Protein AF-A0A933S0A9-F1 (afdb_monomer)

Secondary structure (DSSP, 8-state):
-EEEEEE-TTSSS-EEEEE-BTB--BHHHHHHHTT-----SSSSSSS-TTEEEEEES-TT-PPP-PPPHHHHHHHHHTT-S-HHHHHHHHHS-PPPSEEETTT-B--SS-EEEE---TT-----PPPPTTTTT-TT-----SHHHHHHHHHHHHHHHHHHHHHHHHHHHHTT-HHHHHHHHHHHHHHHHHHHHHHHHHSS--TT----TTTSPP----HHHHHHHTT-HHHHHHHHHHHHHHHHHHHHHHHHHHHHH-S-HHHHHHHHHHHHHHHHHHHHHHHHHHHHHHHHHHHHHHHT-

Structure (mmCIF, N/CA/C/O backbone):
data_AF-A0A933S0A9-F1
#
_entry.id   AF-A0A933S0A9-F1
#
loop_
_atom_site.group_PDB
_atom_site.id
_atom_site.type_symbol
_atom_site.label_atom_id
_atom_site.label_alt_id
_atom_site.label_comp_id
_atom_site.label_asym_id
_atom_site.label_entity_id
_atom_site.la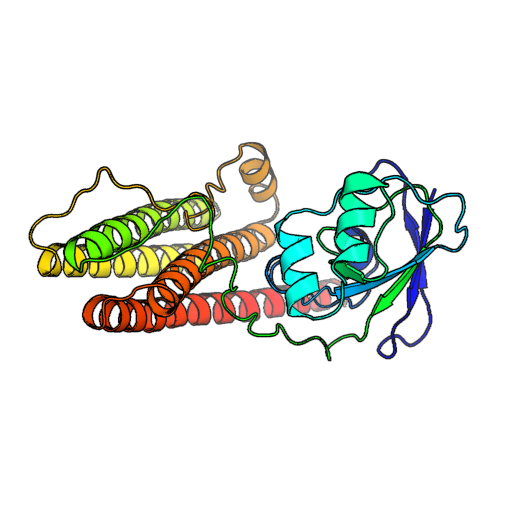bel_seq_id
_atom_site.pdbx_PDB_ins_code
_atom_site.Cartn_x
_atom_site.Cartn_y
_atom_site.Cartn_z
_atom_site.occupancy
_atom_site.B_iso_or_equiv
_atom_site.auth_seq_id
_atom_site.auth_comp_id
_atom_site.auth_asym_id
_atom_site.auth_atom_id
_atom_site.pdbx_PDB_model_num
ATOM 1 N N . MET A 1 1 ? 33.543 5.043 5.989 1.00 68.75 1 MET A N 1
ATOM 2 C CA . MET A 1 1 ? 33.046 3.964 5.111 1.00 68.75 1 MET A CA 1
ATOM 3 C C . MET A 1 1 ? 32.573 2.867 6.029 1.00 68.75 1 MET A C 1
ATOM 5 O O . MET A 1 1 ? 33.311 2.533 6.945 1.00 68.75 1 MET A O 1
ATOM 9 N N . ALA A 1 2 ? 31.357 2.387 5.816 1.00 79.00 2 ALA A N 1
ATOM 10 C CA . ALA A 1 2 ? 30.740 1.353 6.632 1.00 79.00 2 ALA A CA 1
ATOM 11 C C . ALA A 1 2 ? 30.820 0.010 5.912 1.00 79.00 2 ALA A C 1
ATOM 13 O O . ALA A 1 2 ? 30.478 -0.060 4.727 1.00 79.00 2 ALA A O 1
ATOM 14 N N . ASN A 1 3 ? 31.250 -1.040 6.611 1.00 87.31 3 ASN A N 1
ATOM 15 C CA . ASN A 1 3 ? 31.185 -2.398 6.089 1.00 87.31 3 ASN A CA 1
ATOM 16 C C . ASN A 1 3 ? 29.840 -3.018 6.456 1.00 87.31 3 ASN A C 1
ATOM 18 O O . ASN A 1 3 ? 29.560 -3.269 7.628 1.00 87.31 3 ASN A O 1
ATOM 22 N N . ILE A 1 4 ? 29.020 -3.306 5.449 1.00 90.50 4 ILE A N 1
ATOM 23 C CA . ILE A 1 4 ? 27.752 -4.012 5.630 1.00 90.50 4 ILE A CA 1
ATOM 24 C C . ILE A 1 4 ? 27.932 -5.430 5.119 1.00 90.50 4 ILE A C 1
ATOM 26 O O . ILE A 1 4 ? 28.100 -5.642 3.920 1.00 90.50 4 ILE A O 1
ATOM 30 N N . THR A 1 5 ? 27.899 -6.403 6.021 1.00 92.69 5 THR A N 1
ATOM 31 C CA . THR A 1 5 ? 27.975 -7.821 5.656 1.00 92.69 5 THR A CA 1
ATOM 32 C C . THR A 1 5 ? 26.580 -8.421 5.654 1.00 92.69 5 THR A C 1
ATOM 34 O O . THR A 1 5 ? 25.923 -8.453 6.686 1.00 92.69 5 THR A O 1
ATOM 37 N N . PHE A 1 6 ? 26.115 -8.885 4.499 1.00 93.12 6 PHE A N 1
ATOM 38 C CA . PHE A 1 6 ? 24.834 -9.564 4.344 1.00 93.12 6 PHE A CA 1
ATOM 39 C C . PHE A 1 6 ? 25.023 -11.072 4.475 1.00 93.12 6 PHE A C 1
ATOM 41 O O . PHE A 1 6 ? 25.874 -11.648 3.795 1.00 93.12 6 PHE A O 1
ATOM 48 N N . SER A 1 7 ? 24.205 -11.700 5.318 1.00 92.94 7 SER A N 1
ATOM 49 C CA . SER A 1 7 ? 24.233 -13.140 5.571 1.00 92.94 7 SER A CA 1
ATOM 50 C C . SER A 1 7 ? 22.817 -13.707 5.561 1.00 92.94 7 SER A C 1
ATOM 52 O O . SER A 1 7 ? 21.910 -13.175 6.204 1.00 92.94 7 SER A O 1
ATOM 54 N N . SER A 1 8 ? 22.607 -14.794 4.826 1.00 90.38 8 SER A N 1
ATOM 55 C CA . SER A 1 8 ? 21.303 -15.447 4.751 1.00 90.38 8 SER A CA 1
ATOM 56 C C . SER A 1 8 ? 21.433 -16.919 4.369 1.00 90.38 8 SER A C 1
ATOM 58 O O . SER A 1 8 ? 22.296 -17.246 3.556 1.00 90.38 8 SER A O 1
ATOM 60 N N . PRO A 1 9 ? 20.544 -17.806 4.859 1.00 87.31 9 PRO A N 1
ATOM 61 C CA . PRO A 1 9 ? 20.484 -19.194 4.404 1.00 87.31 9 PRO A CA 1
ATOM 62 C C . PRO A 1 9 ? 20.216 -19.356 2.899 1.00 87.31 9 PRO A C 1
ATOM 64 O O . PRO A 1 9 ? 20.524 -20.408 2.349 1.00 87.31 9 PRO A O 1
ATOM 67 N N . VAL A 1 10 ? 19.634 -18.347 2.233 1.00 84.69 10 VAL A N 1
ATOM 68 C CA . VAL A 1 10 ? 19.387 -18.380 0.777 1.00 84.69 10 VAL A CA 1
ATOM 69 C C . VAL A 1 10 ? 20.586 -17.903 -0.053 1.00 84.69 10 VAL A C 1
ATOM 71 O O . VAL A 1 10 ? 20.560 -17.981 -1.279 1.00 84.69 10 VAL A O 1
ATOM 74 N N . MET A 1 11 ? 21.642 -17.400 0.591 1.00 84.50 11 MET A N 1
ATOM 75 C CA . MET A 1 11 ? 22.857 -16.934 -0.074 1.00 84.50 11 MET A CA 1
ATOM 76 C C . MET A 1 11 ? 23.940 -18.014 -0.027 1.00 84.50 11 MET A C 1
ATOM 78 O O . MET A 1 11 ? 24.153 -18.655 0.995 1.00 84.50 11 MET A O 1
ATOM 82 N N . ALA A 1 12 ? 24.678 -18.180 -1.127 1.00 83.56 12 ALA A N 1
ATOM 83 C CA . ALA A 1 12 ? 25.771 -19.156 -1.199 1.00 83.56 12 ALA A CA 1
ATOM 84 C C . ALA A 1 12 ? 26.968 -18.802 -0.292 1.00 83.56 12 ALA A C 1
ATOM 86 O O . ALA A 1 12 ? 27.731 -19.681 0.100 1.00 83.56 12 ALA A O 1
ATOM 87 N N . LYS A 1 13 ? 27.161 -17.512 -0.001 1.00 88.44 13 LYS A N 1
ATOM 88 C CA . LYS A 1 13 ? 28.201 -16.986 0.890 1.00 88.44 13 LYS A CA 1
ATOM 89 C C . LYS A 1 13 ? 27.800 -15.610 1.407 1.00 88.44 13 LYS A C 1
ATOM 91 O O . LYS A 1 13 ? 27.029 -14.914 0.744 1.00 88.44 13 LYS A O 1
ATOM 96 N N . ASP A 1 14 ? 28.381 -15.212 2.532 1.00 92.31 14 ASP A N 1
ATOM 97 C CA . ASP A 1 14 ? 28.246 -13.853 3.048 1.00 92.31 14 ASP A CA 1
ATOM 98 C C . ASP A 1 14 ? 28.863 -12.847 2.062 1.00 92.31 14 ASP A C 1
ATOM 100 O O . ASP A 1 14 ? 29.906 -13.102 1.448 1.00 92.31 14 ASP A O 1
ATOM 104 N N . VAL A 1 15 ? 28.205 -11.700 1.891 1.00 91.94 15 VAL A N 1
ATOM 105 C CA . VAL A 1 15 ? 28.647 -10.639 0.975 1.00 91.94 15 VAL A CA 1
ATOM 106 C C . VAL A 1 15 ? 28.844 -9.352 1.758 1.00 91.94 15 VAL A C 1
ATOM 108 O O . VAL A 1 15 ? 27.889 -8.813 2.312 1.00 91.94 15 VAL A O 1
ATOM 111 N N . THR A 1 16 ? 30.073 -8.838 1.772 1.00 91.12 16 THR A N 1
ATOM 112 C CA . THR A 1 16 ? 30.392 -7.539 2.371 1.00 91.12 16 THR A CA 1
ATOM 113 C C . THR A 1 16 ? 30.394 -6.451 1.308 1.00 91.12 16 THR A C 1
ATOM 115 O O . THR A 1 16 ? 31.044 -6.572 0.270 1.00 91.12 16 THR A O 1
ATOM 118 N N . VAL A 1 17 ? 29.664 -5.379 1.586 1.00 88.56 17 VAL A N 1
ATOM 119 C CA . VAL A 1 17 ? 29.533 -4.199 0.741 1.00 88.56 17 VAL A CA 1
ATOM 120 C C . VAL A 1 17 ? 30.061 -2.985 1.492 1.00 88.56 17 VAL A C 1
ATOM 122 O O . VAL A 1 17 ? 29.785 -2.805 2.679 1.00 88.56 17 VAL A O 1
ATOM 125 N N . TYR A 1 18 ? 30.790 -2.133 0.775 1.00 84.50 18 TYR A N 1
ATOM 126 C CA . TYR A 1 18 ? 31.263 -0.853 1.284 1.00 84.50 18 TYR A CA 1
ATOM 127 C C . TYR A 1 18 ? 30.225 0.224 0.990 1.00 84.50 18 TYR A C 1
ATOM 129 O O . TYR A 1 18 ? 30.015 0.589 -0.165 1.00 84.50 18 TYR A O 1
ATOM 137 N N . ALA A 1 19 ? 29.589 0.743 2.036 1.00 75.62 19 ALA A N 1
ATOM 138 C CA . ALA A 1 19 ? 28.663 1.858 1.912 1.00 75.62 19 ALA A CA 1
ATOM 139 C C . ALA A 1 19 ? 29.350 3.176 2.297 1.00 75.62 19 ALA A C 1
ATOM 141 O O . ALA A 1 19 ? 30.059 3.281 3.311 1.00 75.62 19 ALA A O 1
ATOM 142 N N . VAL A 1 20 ? 29.147 4.204 1.472 1.00 71.31 20 VAL A N 1
ATOM 143 C CA . VAL A 1 20 ? 29.636 5.555 1.751 1.00 71.31 20 VAL A CA 1
ATOM 144 C C . VAL A 1 20 ? 28.732 6.177 2.811 1.00 71.31 20 VAL A C 1
ATOM 146 O O . VAL A 1 20 ? 27.552 6.422 2.581 1.00 71.31 20 VAL A O 1
ATOM 149 N N . ALA A 1 21 ? 29.289 6.431 3.993 1.00 54.84 21 ALA A N 1
ATOM 150 C CA . ALA A 1 21 ? 28.571 7.113 5.061 1.00 54.84 21 ALA A CA 1
ATOM 151 C C . ALA A 1 21 ? 28.212 8.543 4.616 1.00 54.84 21 ALA A C 1
ATOM 153 O O . ALA A 1 21 ? 29.111 9.333 4.335 1.00 54.84 21 ALA A O 1
ATOM 154 N N . GLY A 1 22 ? 26.915 8.860 4.551 1.00 53.59 22 GLY A N 1
ATOM 155 C CA . GLY A 1 22 ? 26.399 10.172 4.131 1.00 53.59 22 GLY A CA 1
ATOM 156 C C . GLY A 1 22 ? 25.546 10.135 2.861 1.00 53.59 22 GLY A C 1
ATOM 157 O O . GLY A 1 22 ? 24.730 11.034 2.661 1.00 53.59 22 GLY A O 1
ATOM 158 N N . ASP A 1 23 ? 25.663 9.075 2.059 1.00 60.12 23 ASP A N 1
ATOM 159 C CA . ASP A 1 23 ? 24.663 8.750 1.047 1.00 60.12 23 ASP A CA 1
ATOM 160 C C . ASP A 1 23 ? 23.427 8.250 1.804 1.00 60.12 23 ASP A C 1
ATOM 162 O O . ASP A 1 23 ? 23.521 7.293 2.573 1.00 60.12 23 ASP A O 1
ATOM 166 N N . ARG A 1 24 ? 22.289 8.947 1.722 1.00 60.97 24 ARG A N 1
ATOM 167 C CA . ARG A 1 24 ? 21.111 8.738 2.598 1.00 60.97 24 ARG A CA 1
ATOM 168 C C . ARG A 1 24 ? 20.356 7.432 2.278 1.00 60.97 24 ARG A C 1
ATOM 170 O O . ARG A 1 24 ? 19.136 7.374 2.400 1.00 60.97 24 ARG A O 1
ATOM 177 N N . GLY A 1 25 ? 21.062 6.396 1.838 1.00 77.50 25 GLY A N 1
ATOM 178 C CA . GLY A 1 25 ? 20.533 5.094 1.469 1.00 77.50 25 GLY A CA 1
ATOM 179 C C . GLY A 1 25 ? 20.173 4.232 2.677 1.00 77.50 25 GLY A C 1
ATOM 180 O O . GLY A 1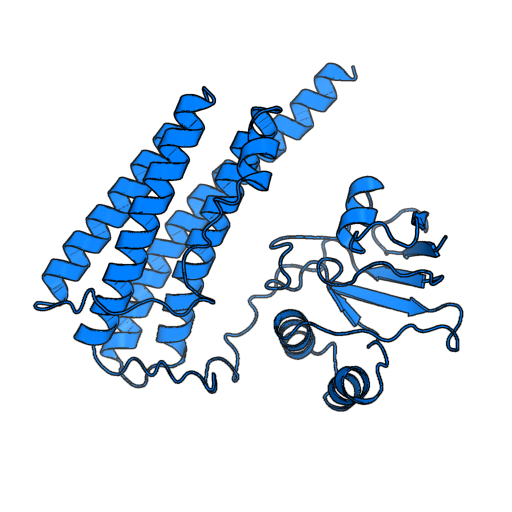 25 ? 20.841 4.225 3.714 1.00 77.50 25 GLY A O 1
ATOM 181 N N . THR A 1 26 ? 19.095 3.470 2.525 1.00 88.88 26 THR A N 1
ATOM 182 C CA . THR A 1 26 ? 18.662 2.458 3.491 1.00 88.88 26 THR A CA 1
ATOM 183 C C . THR A 1 26 ? 19.371 1.130 3.232 1.00 88.88 26 THR A C 1
ATOM 185 O O . THR A 1 26 ? 19.928 0.914 2.152 1.00 88.88 26 THR A O 1
ATOM 188 N N . ILE A 1 27 ? 19.345 0.208 4.198 1.00 89.50 27 ILE A N 1
ATOM 189 C CA . ILE A 1 27 ? 19.890 -1.150 4.021 1.00 89.50 27 ILE A CA 1
ATOM 190 C C . ILE A 1 27 ? 19.274 -1.814 2.781 1.00 89.50 27 ILE A C 1
ATOM 192 O O . ILE A 1 27 ? 19.985 -2.468 2.020 1.00 89.50 27 ILE A O 1
ATOM 196 N N . LEU A 1 28 ? 17.977 -1.601 2.531 1.00 88.62 28 LEU A N 1
ATOM 197 C CA . LEU A 1 28 ? 17.305 -2.118 1.340 1.00 88.62 28 LEU A CA 1
ATOM 198 C C . LEU A 1 28 ? 17.851 -1.496 0.047 1.00 88.62 28 LEU A C 1
ATOM 200 O O . LEU A 1 28 ? 18.017 -2.210 -0.940 1.00 88.62 28 LEU A O 1
ATOM 204 N N . ALA A 1 29 ? 18.147 -0.194 0.033 1.00 86.75 29 ALA A N 1
ATOM 205 C CA . ALA A 1 29 ? 18.727 0.462 -1.139 1.00 86.75 29 ALA A CA 1
ATOM 206 C C . ALA A 1 29 ? 20.110 -0.121 -1.480 1.00 86.75 29 ALA A C 1
ATOM 208 O O . ALA A 1 29 ? 20.366 -0.464 -2.636 1.00 86.75 29 ALA A O 1
ATOM 209 N N . VAL A 1 30 ? 20.961 -0.328 -0.468 1.00 88.50 30 VAL A N 1
ATOM 210 C CA . VAL A 1 30 ? 22.276 -0.967 -0.647 1.00 88.50 30 VAL A CA 1
ATOM 211 C C . VAL A 1 30 ? 22.124 -2.417 -1.106 1.00 88.50 30 VAL A C 1
ATOM 213 O O . VAL A 1 30 ? 22.780 -2.838 -2.058 1.00 88.50 30 VAL A O 1
ATOM 216 N N . ALA A 1 31 ? 21.216 -3.177 -0.492 1.00 88.94 31 ALA A N 1
ATOM 217 C CA . ALA A 1 31 ? 20.931 -4.549 -0.896 1.00 88.94 31 ALA A CA 1
ATOM 218 C C . ALA A 1 31 ? 20.521 -4.634 -2.376 1.00 88.94 31 ALA A C 1
ATOM 220 O O . ALA A 1 31 ? 21.061 -5.455 -3.116 1.00 88.94 31 ALA A O 1
ATOM 221 N N . LYS A 1 32 ? 19.642 -3.737 -2.842 1.00 86.31 32 LYS A N 1
ATOM 222 C CA . LYS A 1 32 ? 19.213 -3.671 -4.248 1.00 86.31 32 LYS A CA 1
ATOM 223 C C . LYS A 1 32 ? 20.359 -3.341 -5.198 1.00 86.31 32 LYS A C 1
ATOM 225 O O . LYS A 1 32 ? 20.515 -4.030 -6.206 1.00 86.31 32 LYS A O 1
ATOM 230 N N . ALA A 1 33 ? 21.179 -2.342 -4.868 1.00 85.94 33 ALA A N 1
ATOM 231 C CA . ALA A 1 33 ? 22.332 -1.957 -5.683 1.00 85.94 33 ALA A CA 1
ATOM 232 C C . ALA A 1 33 ? 23.328 -3.118 -5.865 1.00 85.94 33 ALA A C 1
ATOM 234 O O . ALA A 1 33 ? 23.906 -3.285 -6.938 1.00 85.94 33 ALA A O 1
ATOM 235 N N . HIS A 1 34 ? 23.465 -3.968 -4.843 1.00 87.50 34 HIS A N 1
ATOM 236 C CA . HIS A 1 34 ? 24.384 -5.108 -4.833 1.00 87.50 34 HIS A CA 1
ATOM 237 C C . HIS A 1 34 ? 23.717 -6.466 -5.100 1.00 87.50 34 HIS A C 1
ATOM 239 O O . HIS A 1 34 ? 24.357 -7.502 -4.931 1.00 87.50 34 HIS A O 1
ATOM 245 N N . LYS A 1 35 ? 22.457 -6.474 -5.563 1.00 86.62 35 LYS A N 1
ATOM 246 C CA . LYS A 1 35 ? 21.692 -7.687 -5.914 1.00 86.62 35 LYS A CA 1
ATOM 247 C C . LYS A 1 35 ? 21.581 -8.700 -4.759 1.00 86.62 35 LYS A C 1
ATOM 249 O O . LYS A 1 35 ? 21.561 -9.908 -4.986 1.00 86.62 35 LYS A O 1
ATOM 254 N N . ILE A 1 36 ? 21.503 -8.212 -3.523 1.00 88.19 36 ILE A N 1
ATOM 255 C CA . ILE A 1 36 ? 21.261 -9.029 -2.332 1.00 88.19 36 ILE A CA 1
ATOM 256 C C . ILE A 1 36 ? 19.755 -9.331 -2.238 1.00 88.19 36 ILE A C 1
ATOM 258 O O . ILE A 1 36 ? 18.950 -8.396 -2.286 1.00 88.19 36 ILE A O 1
ATOM 262 N N . PRO A 1 37 ? 19.350 -10.605 -2.084 1.00 86.81 37 PRO A N 1
ATOM 263 C CA . PRO A 1 37 ? 17.952 -11.026 -2.186 1.00 86.81 37 PRO A CA 1
ATOM 264 C C . PRO A 1 37 ? 17.169 -10.812 -0.879 1.00 86.81 37 PRO A C 1
ATOM 266 O O . PRO A 1 37 ? 16.614 -11.753 -0.320 1.00 86.81 37 PRO A O 1
ATOM 269 N N . ILE A 1 38 ? 17.131 -9.581 -0.361 1.00 85.50 38 ILE A N 1
ATOM 270 C CA . ILE A 1 38 ? 16.228 -9.232 0.747 1.00 85.50 38 ILE A CA 1
ATOM 271 C C . ILE A 1 38 ? 14.811 -9.093 0.176 1.00 85.50 38 ILE A C 1
ATOM 273 O O . ILE A 1 38 ? 14.642 -8.293 -0.745 1.00 85.50 38 ILE A O 1
ATOM 277 N N . PRO A 1 39 ? 13.794 -9.797 0.701 1.00 81.81 39 PRO A N 1
ATOM 278 C CA . PRO A 1 39 ? 12.416 -9.629 0.246 1.00 81.81 39 PRO A CA 1
ATOM 279 C C . PRO A 1 39 ? 11.889 -8.216 0.515 1.00 81.81 39 PRO A C 1
ATOM 281 O O . PRO A 1 39 ? 12.185 -7.602 1.542 1.00 81.81 39 PRO A O 1
ATOM 284 N N . PHE A 1 40 ? 11.110 -7.671 -0.416 1.00 77.12 40 PHE A N 1
ATOM 285 C CA . PHE A 1 40 ? 10.507 -6.347 -0.279 1.00 77.12 40 PHE A CA 1
ATOM 286 C C . PHE A 1 40 ? 9.167 -6.293 -1.015 1.00 77.12 40 PHE A C 1
ATOM 288 O O . PHE A 1 40 ? 9.130 -6.525 -2.216 1.00 77.12 40 PHE A O 1
ATOM 295 N N . ASP A 1 41 ? 8.096 -5.912 -0.314 1.00 71.06 41 ASP A N 1
ATOM 296 C CA . ASP A 1 41 ? 6.776 -5.720 -0.936 1.00 71.06 41 ASP A CA 1
ATOM 297 C C . ASP A 1 41 ? 6.390 -4.232 -0.978 1.00 71.06 41 ASP A C 1
ATOM 299 O O . ASP A 1 41 ? 6.226 -3.666 -2.053 1.00 71.06 41 ASP A O 1
ATOM 303 N N . CYS A 1 42 ? 6.312 -3.563 0.180 1.00 70.12 42 CYS A N 1
ATOM 304 C CA . CYS A 1 42 ? 5.842 -2.166 0.280 1.00 70.12 42 CYS A CA 1
ATOM 305 C C . CYS A 1 42 ? 6.936 -1.090 0.091 1.00 70.12 42 CYS A C 1
ATOM 307 O O . CYS A 1 42 ? 6.715 -0.073 -0.552 1.00 70.12 42 CYS A O 1
ATOM 309 N N . GLN A 1 43 ? 8.149 -1.332 0.610 1.00 79.88 43 GLN A N 1
ATOM 310 C CA . GLN A 1 43 ? 9.276 -0.379 0.686 1.00 79.88 43 GLN A CA 1
ATOM 311 C C . GLN A 1 43 ? 9.060 0.892 1.533 1.00 79.88 43 GLN A C 1
ATOM 313 O O . GLN A 1 43 ? 9.970 1.712 1.615 1.00 79.88 43 GLN A O 1
ATOM 318 N N . ASP A 1 44 ? 7.928 1.037 2.212 1.00 74.00 44 ASP A N 1
ATOM 319 C CA . ASP A 1 44 ? 7.574 2.194 3.051 1.00 74.00 44 ASP A CA 1
ATOM 320 C C . ASP A 1 44 ? 7.396 1.840 4.540 1.00 74.00 44 ASP A C 1
ATOM 322 O O . ASP A 1 44 ? 7.087 2.703 5.360 1.00 74.00 44 ASP A O 1
ATOM 326 N N . GLY A 1 45 ? 7.690 0.590 4.910 1.00 78.19 45 GLY A N 1
ATOM 327 C CA . GLY A 1 45 ? 7.688 0.126 6.295 1.00 78.19 45 GLY A CA 1
ATOM 328 C C . GLY A 1 45 ? 6.362 -0.464 6.766 1.00 78.19 45 GLY A C 1
ATOM 329 O O . GLY A 1 45 ? 6.220 -0.662 7.965 1.00 78.19 45 GLY A O 1
ATOM 330 N N . GLU A 1 46 ? 5.431 -0.772 5.859 1.00 73.88 46 GLU A N 1
ATOM 331 C CA . GLU A 1 46 ? 4.065 -1.195 6.208 1.00 73.88 46 GLU A CA 1
ATOM 332 C C . GLU A 1 46 ? 3.846 -2.718 6.197 1.00 73.88 46 GLU A C 1
ATOM 334 O O . GLU A 1 46 ? 2.990 -3.210 6.915 1.00 73.88 46 GLU A O 1
ATOM 339 N N . CYS A 1 47 ? 4.636 -3.498 5.445 1.00 72.50 47 CYS A N 1
ATOM 340 C CA . CYS A 1 47 ? 4.402 -4.951 5.278 1.00 72.50 47 CYS A CA 1
ATOM 341 C C . CYS A 1 47 ? 5.295 -5.880 6.124 1.00 72.50 47 CYS A C 1
ATOM 343 O O . CYS A 1 47 ? 5.006 -7.064 6.267 1.00 72.50 47 CYS A O 1
ATOM 345 N N . GLY A 1 48 ? 6.433 -5.388 6.626 1.00 82.00 48 GLY A N 1
ATOM 346 C CA . GLY A 1 48 ? 7.399 -6.209 7.369 1.00 82.00 48 GLY A CA 1
ATOM 347 C C . GLY A 1 48 ? 8.243 -7.204 6.557 1.00 82.00 48 GLY A C 1
ATOM 348 O O . GLY A 1 48 ? 9.153 -7.799 7.125 1.00 82.00 48 GLY A O 1
ATOM 349 N N . SER A 1 49 ? 8.036 -7.359 5.245 1.00 84.06 49 SER A N 1
ATOM 350 C CA . SER A 1 49 ? 8.737 -8.370 4.426 1.00 84.06 49 SER A CA 1
ATOM 351 C C . SER A 1 49 ? 10.255 -8.197 4.374 1.00 84.06 49 SER A C 1
ATOM 353 O O . SER A 1 49 ? 10.994 -9.167 4.274 1.00 84.06 49 SER A O 1
ATOM 355 N N . CYS A 1 50 ? 10.739 -6.962 4.515 1.00 87.44 50 CYS A N 1
ATOM 356 C CA . CYS A 1 50 ? 12.169 -6.652 4.561 1.00 87.44 50 CYS A CA 1
ATOM 357 C C . CYS A 1 50 ? 12.761 -6.727 5.980 1.00 87.44 50 CYS A C 1
ATOM 359 O O . CYS A 1 50 ? 13.675 -5.967 6.316 1.00 87.44 50 CYS A O 1
ATOM 361 N N . LEU A 1 51 ? 12.211 -7.596 6.833 1.00 91.19 51 LEU A N 1
ATOM 362 C CA . LEU A 1 51 ? 12.697 -7.813 8.190 1.00 91.19 51 LEU A CA 1
ATOM 363 C C . LEU A 1 51 ? 14.146 -8.303 8.161 1.00 91.19 51 LEU A C 1
ATOM 365 O O . LEU A 1 51 ? 14.471 -9.332 7.568 1.00 91.19 51 LEU A O 1
ATOM 369 N N . VAL A 1 52 ? 15.007 -7.583 8.869 1.00 92.31 52 VAL A N 1
ATOM 370 C CA . VAL A 1 52 ? 16.416 -7.920 9.025 1.00 92.31 52 VAL A CA 1
ATOM 371 C C . VAL A 1 52 ? 16.818 -7.870 10.488 1.00 92.31 52 VAL A C 1
ATOM 373 O O . VAL A 1 52 ? 16.289 -7.096 11.287 1.00 92.31 52 VAL A O 1
ATOM 376 N N . GLN A 1 53 ? 17.795 -8.689 10.840 1.00 93.00 53 GLN A N 1
ATOM 377 C CA . GLN A 1 53 ? 18.479 -8.617 12.116 1.00 93.00 53 GLN A CA 1
ATOM 378 C C . GLN A 1 53 ? 19.808 -7.880 11.918 1.00 93.00 53 GLN A C 1
ATOM 380 O O . GLN A 1 53 ? 20.611 -8.284 11.078 1.00 93.00 53 GLN A O 1
ATOM 385 N N . VAL A 1 54 ? 20.048 -6.817 12.688 1.00 90.94 54 VAL A N 1
ATOM 386 C CA . VAL A 1 54 ? 21.253 -5.983 12.579 1.00 90.94 54 VAL A CA 1
ATOM 387 C C . VAL A 1 54 ? 22.153 -6.215 13.791 1.00 90.94 54 VAL A C 1
ATOM 389 O O . VAL A 1 54 ? 21.835 -5.844 14.921 1.00 90.94 54 VAL A O 1
ATOM 392 N N . GLU A 1 55 ? 23.301 -6.841 13.559 1.00 89.25 55 GLU A N 1
ATOM 393 C CA . GLU A 1 55 ? 24.352 -7.057 14.551 1.00 89.25 55 GLU A CA 1
ATOM 394 C C . GLU A 1 55 ? 25.484 -6.056 14.311 1.00 89.25 55 GLU A C 1
ATOM 396 O O . GLU A 1 55 ? 25.969 -5.913 13.196 1.00 89.25 55 GLU A O 1
ATOM 401 N N . HIS A 1 56 ? 25.913 -5.351 15.355 1.00 86.06 56 HIS A N 1
ATOM 402 C CA . HIS A 1 56 ? 26.985 -4.361 15.251 1.00 86.06 56 HIS A CA 1
ATOM 403 C C . HIS A 1 56 ? 28.298 -5.014 15.673 1.00 86.06 56 HIS A C 1
ATOM 405 O O . HIS A 1 56 ? 28.371 -5.563 16.775 1.00 86.06 56 HIS A O 1
ATOM 411 N N . PHE A 1 57 ? 29.339 -4.933 14.841 1.00 84.06 57 PHE A N 1
ATOM 412 C CA . PHE A 1 57 ? 30.643 -5.514 15.179 1.00 84.06 57 PHE A CA 1
ATOM 413 C C . PHE A 1 57 ? 31.322 -4.777 16.341 1.00 84.06 57 PHE A C 1
ATOM 415 O O . PHE A 1 57 ? 32.006 -5.401 17.151 1.00 84.06 57 PHE A O 1
ATOM 422 N N . ASN A 1 58 ? 31.097 -3.464 16.466 1.00 79.31 58 ASN A N 1
ATOM 423 C CA . ASN A 1 58 ? 31.561 -2.671 17.600 1.00 79.31 58 ASN A CA 1
ATOM 424 C C . ASN A 1 58 ? 30.376 -2.171 18.449 1.00 79.31 58 ASN A C 1
ATOM 426 O O . ASN A 1 58 ? 29.732 -1.184 18.088 1.00 79.31 58 ASN A O 1
ATOM 430 N N . PRO A 1 59 ? 30.104 -2.777 19.619 1.00 67.56 59 PRO A N 1
ATOM 431 C CA . PRO A 1 59 ? 28.972 -2.392 20.460 1.00 67.56 59 PRO A CA 1
ATOM 432 C C . PRO A 1 59 ? 29.102 -0.994 21.086 1.00 67.56 59 PRO A C 1
ATOM 434 O O . PRO A 1 59 ? 28.101 -0.475 21.572 1.00 67.56 59 PRO A O 1
ATOM 437 N N . LYS A 1 60 ? 30.298 -0.382 21.076 1.00 66.75 60 LYS A N 1
ATOM 438 C CA . LYS A 1 60 ? 30.555 0.972 21.605 1.00 66.75 60 LYS A CA 1
ATOM 439 C C . LYS A 1 60 ? 30.411 2.083 20.558 1.00 66.75 60 LYS A C 1
ATOM 441 O O . LYS A 1 60 ? 30.484 3.249 20.923 1.00 66.75 60 LYS A O 1
ATOM 446 N N . ALA A 1 61 ? 30.226 1.734 19.285 1.00 66.56 61 ALA A N 1
ATOM 447 C CA . ALA A 1 61 ? 30.106 2.680 18.173 1.00 66.56 61 ALA A CA 1
ATOM 448 C C . ALA A 1 61 ? 28.699 2.681 17.551 1.00 66.56 61 ALA A C 1
ATOM 450 O O . ALA A 1 61 ? 28.548 3.000 16.378 1.00 66.56 61 ALA A O 1
ATOM 451 N N . LYS A 1 62 ? 27.674 2.301 18.324 1.00 69.25 62 LYS A N 1
ATOM 452 C CA . LYS A 1 62 ? 26.279 2.384 17.881 1.00 69.25 62 LYS A CA 1
ATOM 453 C C . LYS A 1 62 ? 25.882 3.854 17.807 1.00 69.25 62 LYS A C 1
ATOM 455 O O . LYS A 1 62 ? 25.929 4.542 18.826 1.00 69.25 62 LYS A O 1
ATOM 460 N N . SER A 1 63 ? 25.501 4.343 16.636 1.00 67.69 63 SER A N 1
ATOM 461 C CA . SER A 1 63 ? 24.960 5.695 16.531 1.00 67.69 63 SER A CA 1
ATOM 462 C C . SER A 1 63 ? 23.503 5.715 16.975 1.00 67.69 63 SER A C 1
ATOM 464 O O . SER A 1 63 ? 22.767 4.754 16.772 1.00 67.69 63 SER A O 1
ATOM 466 N N . ALA A 1 64 ? 23.079 6.860 17.503 1.00 60.66 64 ALA A N 1
ATOM 467 C CA . ALA A 1 64 ? 21.711 7.108 17.935 1.00 60.66 64 ALA A CA 1
ATOM 468 C C . ALA A 1 64 ? 20.687 6.893 16.819 1.00 60.66 64 ALA A C 1
ATOM 470 O O . ALA A 1 64 ? 20.829 7.525 15.773 1.00 60.66 64 ALA A O 1
ATOM 471 N N . VAL A 1 65 ? 19.657 6.062 16.998 1.00 68.31 65 VAL A N 1
ATOM 472 C CA . VAL A 1 65 ? 18.688 5.780 15.924 1.00 68.31 65 VAL A CA 1
ATOM 473 C C . VAL A 1 65 ? 17.259 6.145 16.298 1.00 68.31 65 VAL A C 1
ATOM 475 O O . VAL A 1 65 ? 16.716 5.611 17.252 1.00 68.31 65 VAL A O 1
ATOM 478 N N . ALA A 1 66 ? 16.607 6.934 15.441 1.00 68.75 66 ALA A N 1
ATOM 479 C CA . ALA A 1 66 ? 15.158 7.082 15.450 1.00 68.75 66 ALA A CA 1
ATOM 480 C C . ALA A 1 66 ? 14.505 5.916 14.687 1.00 68.75 66 ALA A C 1
ATOM 482 O O . ALA A 1 66 ? 14.830 5.672 13.520 1.00 68.75 66 ALA A O 1
ATOM 483 N N . LEU A 1 67 ? 13.591 5.195 15.339 1.00 81.31 67 LEU A N 1
ATOM 484 C CA . LEU A 1 67 ? 12.634 4.323 14.654 1.00 81.31 67 LEU A CA 1
ATOM 485 C C . LEU A 1 67 ? 11.410 5.149 14.268 1.00 81.31 67 LEU A C 1
ATOM 487 O O . LEU A 1 67 ? 10.911 5.932 15.077 1.00 81.31 67 LEU A O 1
ATOM 491 N N . THR A 1 68 ? 10.892 4.944 13.062 1.00 81.19 68 THR A N 1
ATOM 492 C CA . THR A 1 68 ? 9.598 5.521 12.686 1.00 81.19 68 THR A CA 1
ATOM 493 C C . THR A 1 68 ? 8.468 4.826 13.455 1.00 81.19 68 THR A C 1
ATOM 495 O O . THR A 1 68 ? 8.603 3.667 13.858 1.00 81.19 68 THR A O 1
ATOM 498 N N . GLU A 1 69 ? 7.332 5.506 13.654 1.00 79.75 69 GLU A N 1
ATOM 499 C CA . GLU A 1 69 ? 6.145 4.886 14.275 1.00 79.75 69 GLU A CA 1
ATOM 500 C C . GLU A 1 69 ? 5.703 3.626 13.521 1.00 79.75 69 GLU A C 1
ATOM 502 O O . GLU A 1 69 ? 5.412 2.601 14.137 1.00 79.75 69 GLU A O 1
ATOM 507 N N . LYS A 1 70 ? 5.755 3.680 12.183 1.00 78.88 70 LYS A N 1
ATOM 508 C CA . LYS A 1 70 ? 5.440 2.552 11.299 1.00 78.88 70 LYS A CA 1
ATOM 509 C C . LYS A 1 70 ? 6.374 1.364 11.542 1.00 78.88 70 LYS A C 1
ATOM 511 O O . LYS A 1 70 ? 5.909 0.248 11.751 1.00 78.88 70 LYS A O 1
ATOM 516 N N . GLU A 1 71 ? 7.688 1.605 11.600 1.00 86.00 71 GLU A N 1
ATOM 517 C CA . GLU A 1 71 ? 8.674 0.549 11.857 1.00 86.00 71 GLU A CA 1
ATOM 518 C C . GLU A 1 71 ? 8.468 -0.106 13.232 1.00 86.00 71 GLU A C 1
ATOM 520 O O . GLU A 1 71 ? 8.495 -1.335 13.337 1.00 86.00 71 GLU A O 1
ATOM 525 N N . LYS A 1 72 ? 8.218 0.688 14.283 1.00 85.69 72 LYS A N 1
ATOM 526 C CA . LYS A 1 72 ? 7.958 0.166 15.635 1.00 85.69 72 LYS A CA 1
ATOM 527 C C . LYS A 1 72 ? 6.740 -0.747 15.672 1.00 85.69 72 LYS A C 1
ATOM 529 O O . LYS A 1 72 ? 6.798 -1.811 16.290 1.00 85.69 72 LYS A O 1
ATOM 534 N N . GLU A 1 73 ? 5.654 -0.340 15.024 1.00 81.19 73 GLU A N 1
ATOM 535 C CA . GLU A 1 73 ? 4.407 -1.098 15.056 1.00 81.19 73 GLU A CA 1
ATOM 536 C C . GLU A 1 73 ? 4.539 -2.435 14.325 1.00 81.19 73 GLU A C 1
ATOM 538 O O . GLU A 1 73 ? 4.205 -3.479 14.887 1.00 81.19 73 GLU A O 1
ATOM 543 N N . VAL A 1 74 ? 5.132 -2.433 13.131 1.00 83.81 74 VAL A N 1
ATOM 544 C CA . VAL A 1 74 ? 5.361 -3.670 12.376 1.00 83.81 74 VAL A CA 1
ATOM 545 C C . VAL A 1 74 ? 6.272 -4.627 13.147 1.00 83.81 74 VAL A C 1
ATOM 547 O O . VAL A 1 74 ? 5.959 -5.810 13.289 1.00 83.81 74 VAL A O 1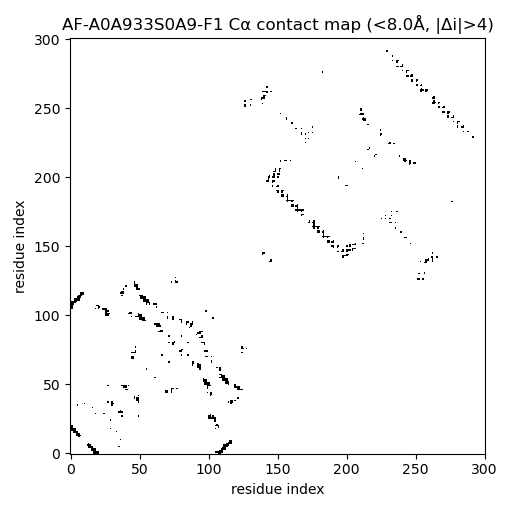
ATOM 550 N N . LEU A 1 75 ? 7.376 -4.137 13.724 1.00 87.94 75 LEU A N 1
ATOM 551 C CA . LEU A 1 75 ? 8.267 -4.976 14.534 1.00 87.94 75 LEU A CA 1
ATOM 552 C C . LEU A 1 75 ? 7.561 -5.550 15.772 1.00 87.94 75 LEU A C 1
ATOM 554 O O . LEU A 1 75 ? 7.853 -6.678 16.183 1.00 87.94 75 LEU A O 1
ATOM 558 N N . ARG A 1 76 ? 6.623 -4.798 16.358 1.00 84.81 76 ARG A N 1
ATOM 559 C CA . ARG A 1 76 ? 5.819 -5.238 17.502 1.00 84.81 76 ARG A CA 1
ATOM 560 C C . ARG A 1 76 ? 4.829 -6.330 17.107 1.00 84.81 76 ARG A C 1
ATOM 562 O O . ARG A 1 76 ? 4.743 -7.333 17.813 1.00 84.81 76 ARG A O 1
ATOM 569 N N . GLN A 1 77 ? 4.116 -6.167 15.995 1.00 78.62 77 GLN A N 1
ATOM 570 C CA . GLN A 1 77 ? 3.182 -7.172 15.472 1.00 78.62 77 GLN A CA 1
ATOM 571 C C . GLN A 1 77 ? 3.891 -8.480 15.110 1.00 78.62 77 GLN A C 1
ATOM 573 O O . GLN A 1 77 ? 3.369 -9.558 15.384 1.00 78.62 77 GLN A O 1
ATOM 578 N N . LEU A 1 78 ? 5.107 -8.392 14.566 1.00 82.25 78 LEU A N 1
ATOM 579 C CA . LEU A 1 78 ? 5.946 -9.555 14.264 1.00 82.25 78 LEU A CA 1
ATOM 580 C C . LEU A 1 78 ? 6.557 -10.209 15.519 1.00 82.25 78 LEU A C 1
ATOM 582 O O . LEU A 1 78 ? 7.231 -11.236 15.412 1.00 82.25 78 LEU A O 1
ATOM 586 N N . GLY A 1 79 ? 6.375 -9.614 16.704 1.00 85.25 79 GLY A N 1
ATOM 587 C CA . GLY A 1 79 ? 6.970 -10.088 17.955 1.00 85.25 79 GLY A CA 1
ATOM 588 C C . GLY A 1 79 ? 8.499 -9.997 17.973 1.00 85.25 79 GLY A C 1
ATOM 589 O O . GLY A 1 79 ? 9.155 -10.772 18.667 1.00 85.25 79 GLY A O 1
ATOM 590 N N . LYS A 1 80 ? 9.079 -9.089 17.178 1.00 88.94 80 LYS A N 1
ATOM 591 C CA . LYS A 1 80 ? 10.532 -8.930 16.999 1.00 88.94 80 LYS A CA 1
ATOM 592 C C . LYS A 1 80 ? 11.131 -7.793 17.823 1.00 88.94 80 LYS A C 1
ATOM 594 O O . LYS A 1 80 ? 12.352 -7.682 17.871 1.00 88.94 80 LYS A O 1
ATOM 599 N N . ILE A 1 81 ? 10.301 -6.977 18.471 1.00 88.56 81 ILE A N 1
ATOM 600 C CA . ILE A 1 81 ? 10.739 -5.934 19.403 1.00 88.56 81 ILE A CA 1
ATOM 601 C C . ILE A 1 81 ? 9.933 -5.999 20.702 1.00 88.56 81 ILE A C 1
ATOM 603 O O . ILE A 1 81 ? 8.714 -6.193 20.697 1.00 88.56 81 ILE A O 1
ATOM 607 N N . THR A 1 82 ? 10.618 -5.838 21.828 1.00 87.44 82 THR A N 1
ATOM 608 C CA . THR A 1 82 ? 10.005 -5.752 23.159 1.00 87.44 82 THR A CA 1
ATOM 609 C C . THR A 1 82 ? 9.687 -4.305 23.539 1.00 87.44 82 THR A C 1
ATOM 611 O O . THR A 1 82 ? 10.228 -3.360 22.968 1.00 87.44 82 THR A O 1
ATOM 614 N N . LYS A 1 83 ? 8.814 -4.102 24.538 1.00 85.38 83 LYS A N 1
ATOM 615 C CA . LYS A 1 83 ? 8.503 -2.750 25.044 1.00 85.38 83 LYS A CA 1
ATOM 616 C C . LYS A 1 83 ? 9.753 -2.031 25.562 1.00 85.38 83 LYS A C 1
ATOM 618 O O . LYS A 1 83 ? 9.905 -0.843 25.308 1.00 85.38 83 LYS A O 1
ATOM 623 N N . ASP A 1 84 ? 10.646 -2.758 26.227 1.00 84.38 84 ASP A N 1
ATOM 624 C CA . ASP A 1 84 ? 11.887 -2.197 26.763 1.00 84.38 84 ASP A CA 1
ATOM 625 C C . ASP A 1 84 ? 12.856 -1.805 25.642 1.00 84.38 84 ASP A C 1
ATOM 627 O O . ASP A 1 84 ? 13.520 -0.778 25.734 1.00 84.38 84 ASP A O 1
ATOM 631 N N . GLU A 1 85 ? 12.913 -2.572 24.548 1.00 85.31 85 GLU A N 1
ATOM 632 C CA . GLU A 1 85 ? 13.689 -2.193 23.360 1.00 85.31 85 GLU A CA 1
ATOM 633 C C . GLU A 1 85 ? 13.128 -0.950 22.664 1.00 85.31 85 GLU A C 1
ATOM 635 O O . GLU A 1 85 ? 13.912 -0.117 22.219 1.00 85.31 85 GLU A O 1
ATOM 640 N N . VAL A 1 86 ? 11.800 -0.785 22.612 1.00 84.50 86 VAL A N 1
ATOM 641 C CA . VAL A 1 86 ? 11.176 0.446 22.094 1.00 84.50 86 VAL A CA 1
ATOM 642 C C . VAL A 1 86 ? 11.574 1.649 22.949 1.00 84.50 86 VAL A C 1
ATOM 644 O O . VAL A 1 86 ? 12.069 2.635 22.412 1.00 84.50 86 VAL A O 1
ATOM 647 N N . VAL A 1 87 ? 11.434 1.551 24.276 1.00 84.94 87 VAL A N 1
ATOM 648 C CA . VAL A 1 87 ? 11.815 2.635 25.199 1.00 84.94 87 VAL A CA 1
ATOM 649 C C . VAL A 1 87 ? 13.304 2.952 25.089 1.00 84.94 87 VAL A C 1
ATOM 651 O O . VAL A 1 87 ? 13.687 4.116 25.032 1.00 84.94 87 VAL A O 1
ATOM 654 N N . ASN A 1 88 ? 14.159 1.932 25.021 1.00 84.00 88 ASN A N 1
ATOM 655 C CA . ASN A 1 88 ? 15.597 2.128 24.865 1.00 84.00 88 ASN A CA 1
ATOM 656 C C . ASN A 1 88 ? 15.958 2.816 23.549 1.00 84.00 88 ASN A C 1
ATOM 658 O O . ASN A 1 88 ? 16.896 3.609 23.529 1.00 84.00 88 ASN A O 1
ATOM 662 N N . ALA A 1 89 ? 15.228 2.544 22.473 1.00 84.94 89 ALA A N 1
ATOM 663 C CA . ALA A 1 89 ? 15.463 3.212 21.206 1.00 84.94 89 ALA A CA 1
ATOM 664 C C . ALA A 1 89 ? 14.961 4.664 21.197 1.00 84.94 89 ALA A C 1
ATOM 666 O O . ALA A 1 89 ? 15.611 5.514 20.607 1.00 84.94 89 ALA A O 1
ATOM 667 N N . GLU A 1 90 ? 13.847 4.963 21.872 1.00 83.06 90 GLU A N 1
ATOM 668 C CA . GLU A 1 90 ? 13.280 6.319 21.945 1.00 83.06 90 GLU A CA 1
ATOM 669 C C . GLU A 1 90 ? 14.008 7.242 22.929 1.00 83.06 90 GLU A C 1
ATOM 671 O O . GLU A 1 90 ? 14.154 8.432 22.667 1.00 83.06 90 GLU A O 1
ATOM 676 N N . VAL A 1 91 ? 14.413 6.707 24.083 1.00 84.38 91 VAL A N 1
ATOM 677 C CA . VAL A 1 91 ? 14.929 7.500 25.211 1.00 84.38 91 VAL A CA 1
ATOM 678 C C . VAL A 1 91 ? 16.446 7.438 25.297 1.00 84.38 91 VAL A C 1
ATOM 680 O O . VAL A 1 91 ? 17.088 8.434 25.615 1.00 84.38 91 VAL A O 1
ATOM 683 N N . ASN A 1 92 ? 17.017 6.260 25.044 1.00 81.12 92 ASN A N 1
ATOM 684 C CA . ASN A 1 92 ? 18.446 6.008 25.218 1.00 81.12 92 ASN A CA 1
ATOM 685 C C . ASN A 1 92 ? 19.187 5.904 23.880 1.00 81.12 92 ASN A C 1
ATOM 687 O O . ASN A 1 92 ? 20.380 5.600 23.879 1.00 81.12 92 ASN A O 1
ATOM 691 N N . ASP A 1 93 ? 18.492 6.123 22.757 1.00 81.88 93 ASP A N 1
ATOM 692 C CA . ASP A 1 93 ? 19.056 6.079 21.409 1.00 81.88 93 ASP A CA 1
ATOM 693 C C . ASP A 1 93 ? 19.734 4.731 21.061 1.00 81.88 93 ASP A C 1
ATOM 695 O O . ASP A 1 93 ? 20.622 4.649 20.207 1.00 81.88 93 ASP A O 1
ATOM 699 N N . ILE A 1 94 ? 19.320 3.640 21.718 1.00 82.44 94 ILE A N 1
ATOM 700 C CA . ILE A 1 94 ? 19.899 2.304 21.526 1.00 82.44 94 ILE A CA 1
ATOM 701 C C . ILE A 1 94 ? 19.138 1.578 20.407 1.00 82.44 94 ILE A C 1
ATOM 703 O O . ILE A 1 94 ? 17.956 1.276 20.578 1.00 82.44 94 ILE A O 1
ATOM 707 N N . PRO A 1 95 ? 19.785 1.210 19.284 1.00 83.06 95 PRO A N 1
ATOM 708 C CA . PRO A 1 95 ? 19.095 0.523 18.199 1.00 83.06 95 PRO A CA 1
ATOM 709 C C . PRO A 1 95 ? 18.635 -0.885 18.619 1.00 83.06 95 PRO A C 1
ATOM 711 O O . PRO A 1 95 ? 19.425 -1.630 19.219 1.00 83.06 95 PRO A O 1
ATOM 714 N N . PRO A 1 96 ? 17.399 -1.291 18.265 1.00 88.00 96 PRO A N 1
ATOM 715 C CA . PRO A 1 96 ? 16.912 -2.639 18.520 1.00 88.00 96 PRO A CA 1
ATOM 716 C C . PRO A 1 96 ? 17.593 -3.649 17.592 1.00 88.00 96 PRO A C 1
ATOM 718 O O . PRO A 1 96 ? 18.148 -3.301 16.546 1.00 88.00 96 PRO A O 1
ATOM 721 N N . ARG A 1 97 ? 17.532 -4.928 17.974 1.00 87.69 97 ARG A N 1
ATOM 722 C CA . ARG A 1 97 ? 18.188 -6.019 17.240 1.00 87.69 97 ARG A CA 1
ATOM 723 C C . ARG A 1 97 ? 17.567 -6.278 15.865 1.00 87.69 97 ARG A C 1
ATOM 725 O O . ARG A 1 97 ? 18.282 -6.647 14.935 1.00 87.69 97 ARG A O 1
ATOM 732 N N . TYR A 1 98 ? 16.254 -6.115 15.744 1.00 91.88 98 TYR A N 1
ATOM 733 C CA . TYR A 1 98 ? 15.515 -6.295 14.496 1.00 91.88 98 TYR A CA 1
ATOM 734 C C . TYR A 1 98 ? 15.087 -4.947 13.926 1.00 91.88 98 TYR A C 1
ATOM 736 O O . TYR A 1 98 ? 14.688 -4.057 14.674 1.00 91.88 98 TYR A O 1
ATOM 744 N N . ARG A 1 99 ? 15.179 -4.813 12.603 1.00 91.50 99 ARG A N 1
ATOM 745 C CA . ARG A 1 99 ? 14.867 -3.603 11.836 1.00 91.50 99 ARG A CA 1
ATOM 746 C C . ARG A 1 99 ? 14.159 -3.959 10.538 1.00 91.50 99 ARG A C 1
ATOM 748 O O . ARG A 1 99 ? 14.257 -5.087 10.058 1.00 91.50 99 ARG A O 1
ATOM 755 N N . LEU A 1 100 ? 13.489 -2.983 9.940 1.00 90.56 100 LEU A N 1
ATOM 756 C CA . LEU A 1 100 ? 13.024 -3.075 8.560 1.00 90.56 100 LEU A CA 1
ATOM 757 C C . LEU A 1 100 ? 14.086 -2.475 7.642 1.00 90.56 100 LEU A C 1
ATOM 759 O O . LEU A 1 100 ? 14.433 -1.300 7.763 1.00 90.56 100 LEU A O 1
ATOM 763 N N . ALA A 1 101 ? 14.594 -3.253 6.685 1.00 89.25 101 ALA A N 1
ATOM 764 C CA . ALA A 1 101 ? 15.672 -2.796 5.808 1.00 89.25 101 ALA A CA 1
ATOM 765 C C . ALA A 1 101 ? 15.295 -1.543 4.998 1.00 89.25 101 ALA A C 1
ATOM 767 O O . ALA A 1 101 ? 16.174 -0.751 4.665 1.00 89.25 101 ALA A O 1
ATOM 768 N N . CYS A 1 102 ? 14.006 -1.345 4.695 1.00 85.06 102 CYS A N 1
ATOM 769 C CA . CYS A 1 102 ? 13.510 -0.156 3.996 1.00 85.06 102 CYS A CA 1
ATOM 770 C C . CYS A 1 102 ? 13.477 1.120 4.852 1.00 85.06 102 CYS A C 1
ATOM 772 O O . CYS A 1 102 ? 13.467 2.199 4.279 1.00 85.06 102 CYS A O 1
ATOM 774 N N . GLN A 1 103 ? 13.488 1.009 6.185 1.00 87.19 103 GLN A N 1
ATOM 775 C CA . GLN A 1 103 ? 13.453 2.147 7.120 1.00 87.19 103 GLN A CA 1
ATOM 776 C C . GLN A 1 103 ? 14.797 2.357 7.841 1.00 87.19 103 GLN A C 1
ATOM 778 O O . GLN A 1 103 ? 15.049 3.409 8.426 1.00 87.19 103 GLN A O 1
ATOM 783 N N . CYS A 1 104 ? 15.698 1.372 7.785 1.00 88.19 104 CYS A N 1
ATOM 784 C CA . CYS A 1 104 ? 16.998 1.439 8.437 1.00 88.19 104 CYS A CA 1
ATOM 785 C C . CYS A 1 104 ? 18.036 2.131 7.545 1.00 88.19 104 CYS A C 1
ATOM 787 O O . CYS A 1 104 ? 18.548 1.536 6.594 1.00 88.19 104 CYS A O 1
ATOM 789 N N . PHE A 1 105 ? 18.374 3.379 7.871 1.00 87.00 105 PHE A N 1
ATOM 790 C CA . PHE A 1 105 ? 19.453 4.119 7.215 1.00 87.00 105 PHE A CA 1
ATOM 791 C C . PHE A 1 105 ? 20.825 3.541 7.546 1.00 87.00 105 PHE A C 1
ATOM 793 O O . PHE A 1 105 ? 21.112 3.201 8.696 1.00 87.00 105 PHE A O 1
ATOM 800 N N . VAL A 1 106 ? 21.689 3.487 6.537 1.00 84.94 106 VAL A N 1
ATOM 801 C CA . VAL A 1 106 ? 23.083 3.100 6.722 1.00 84.94 106 VAL A CA 1
ATOM 802 C C . VAL A 1 106 ? 23.848 4.234 7.400 1.00 84.94 106 VAL A C 1
ATOM 804 O O . VAL A 1 106 ? 23.774 5.394 6.995 1.00 84.94 106 VAL A O 1
ATOM 807 N N . ARG A 1 107 ? 24.613 3.888 8.435 1.00 82.69 107 ARG A N 1
ATOM 808 C CA . ARG A 1 107 ? 25.492 4.807 9.170 1.00 82.69 107 ARG A CA 1
ATOM 809 C C . ARG A 1 107 ? 26.942 4.372 9.039 1.00 82.69 107 ARG A C 1
ATOM 811 O O . ARG A 1 107 ? 27.211 3.336 8.447 1.00 82.69 107 ARG A O 1
ATOM 818 N N . ASN A 1 108 ? 27.878 5.169 9.558 1.00 82.88 108 ASN A N 1
ATOM 819 C CA . ASN A 1 108 ? 29.312 4.859 9.524 1.00 82.88 108 ASN A CA 1
ATOM 820 C C . ASN A 1 108 ? 29.687 3.765 10.542 1.00 82.88 108 ASN A C 1
ATOM 822 O O . ASN A 1 108 ? 30.467 4.009 11.459 1.00 82.88 108 ASN A O 1
ATOM 826 N N . GLU A 1 109 ? 29.083 2.588 10.404 1.00 82.94 109 GLU A N 1
ATOM 827 C CA . GLU A 1 109 ? 29.166 1.481 11.352 1.00 82.94 109 GLU A CA 1
ATOM 828 C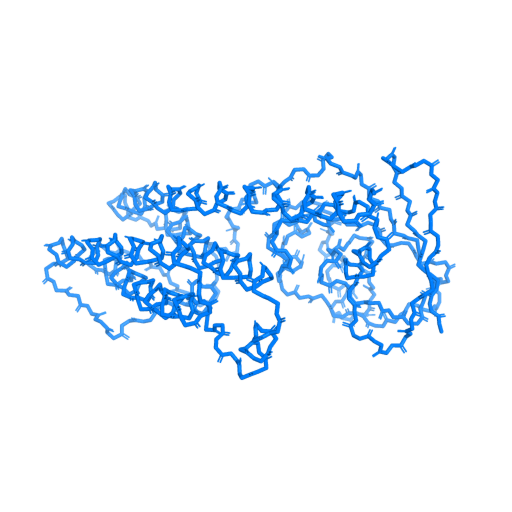 C . GLU A 1 109 ? 29.376 0.167 10.616 1.00 82.94 109 GLU A C 1
ATOM 830 O O . GLU A 1 109 ? 28.725 -0.104 9.607 1.00 82.94 109 GLU A O 1
ATOM 835 N N . ASP A 1 110 ? 30.257 -0.671 11.152 1.00 87.44 110 ASP A N 1
ATOM 836 C CA . ASP A 1 110 ? 30.431 -2.024 10.647 1.00 87.44 110 ASP A CA 1
ATOM 837 C C . ASP A 1 110 ? 29.328 -2.915 11.222 1.00 87.44 110 ASP A C 1
ATOM 839 O O . ASP A 1 110 ? 29.274 -3.169 12.435 1.00 87.44 110 ASP A O 1
ATOM 843 N N . ILE A 1 111 ? 28.450 -3.396 10.342 1.00 90.19 111 ILE A N 1
ATOM 844 C CA . ILE A 1 111 ? 27.267 -4.178 10.706 1.00 90.19 111 ILE A CA 1
ATOM 845 C C . ILE A 1 111 ? 27.176 -5.487 9.917 1.00 90.19 111 ILE A C 1
ATOM 847 O O . ILE A 1 111 ? 27.589 -5.596 8.762 1.00 90.19 111 ILE A O 1
ATOM 851 N N . MET A 1 112 ? 26.583 -6.488 10.554 1.00 91.44 112 MET A N 1
ATOM 852 C CA . MET A 1 112 ? 26.148 -7.745 9.963 1.00 91.44 112 MET A CA 1
ATOM 853 C C . MET A 1 112 ? 24.619 -7.733 9.879 1.00 91.44 112 MET A C 1
ATOM 855 O O . MET A 1 112 ? 23.929 -7.564 10.884 1.00 91.44 112 MET A O 1
ATOM 859 N N . VAL A 1 113 ? 24.091 -7.916 8.675 1.00 93.50 113 VAL A N 1
ATOM 860 C CA . VAL A 1 113 ? 22.664 -7.924 8.358 1.00 93.50 113 VAL A CA 1
ATOM 861 C C . VAL A 1 113 ? 22.256 -9.356 8.040 1.00 93.50 113 VAL A C 1
ATOM 863 O O . VAL A 1 113 ? 22.621 -9.896 6.994 1.00 93.50 113 VAL A O 1
ATOM 866 N N . ARG A 1 114 ? 21.493 -9.974 8.945 1.00 93.19 114 ARG A N 1
ATOM 867 C CA . ARG A 1 114 ? 20.967 -11.334 8.774 1.00 93.19 114 ARG A CA 1
ATOM 868 C C . ARG A 1 114 ? 19.503 -11.308 8.359 1.00 93.19 114 ARG A C 1
ATOM 870 O O . ARG A 1 114 ? 18.723 -10.534 8.911 1.00 93.19 114 ARG A O 1
ATOM 877 N N . PHE A 1 115 ? 19.121 -12.172 7.424 1.00 91.88 115 PHE A N 1
ATOM 878 C CA . PHE A 1 115 ? 17.732 -12.310 6.975 1.00 91.88 115 PHE A CA 1
ATOM 879 C C . PHE A 1 115 ? 17.422 -13.737 6.510 1.00 91.88 115 PHE A C 1
ATOM 881 O O . PHE A 1 115 ? 18.323 -14.489 6.141 1.00 91.88 115 PHE A O 1
ATOM 888 N N . GLU A 1 116 ? 16.148 -14.126 6.529 1.00 83.62 116 GLU A N 1
ATOM 889 C CA . GLU A 1 116 ? 15.720 -15.509 6.248 1.00 83.62 116 GLU A CA 1
ATOM 890 C C . GLU A 1 116 ? 15.430 -15.790 4.756 1.00 83.62 116 GLU A C 1
ATOM 892 O O . GLU A 1 116 ? 15.282 -16.951 4.375 1.00 83.62 116 GLU A O 1
ATOM 897 N N . GLY A 1 117 ? 15.399 -14.755 3.906 1.00 73.12 117 GLY A N 1
ATOM 898 C CA . GLY A 1 117 ? 15.078 -14.855 2.472 1.00 73.12 117 GLY A CA 1
ATOM 899 C C . GLY A 1 117 ? 13.575 -15.028 2.218 1.00 73.12 117 GLY A C 1
ATOM 900 O O . GLY A 1 117 ? 12.776 -14.650 3.068 1.00 73.12 117 GLY A O 1
ATOM 901 N N . ASP A 1 118 ? 13.189 -15.647 1.094 1.00 59.84 118 ASP A N 1
ATOM 902 C CA . ASP A 1 118 ? 11.793 -15.837 0.619 1.00 59.84 118 ASP A CA 1
ATOM 903 C C . ASP A 1 118 ? 10.813 -16.504 1.612 1.00 59.84 118 ASP A C 1
ATOM 905 O O . ASP A 1 118 ? 9.618 -16.619 1.343 1.00 59.84 118 ASP A O 1
ATOM 909 N N . LYS A 1 119 ? 11.283 -16.952 2.782 1.00 55.50 119 LYS A N 1
ATOM 910 C CA . LYS A 1 119 ? 10.421 -17.424 3.875 1.00 55.50 119 LYS A CA 1
ATOM 911 C C . LYS A 1 119 ? 9.686 -16.290 4.594 1.00 55.50 119 LYS A C 1
ATOM 913 O O . LYS A 1 119 ? 8.690 -16.558 5.265 1.00 55.50 119 LYS A O 1
ATOM 918 N N . THR A 1 120 ? 10.134 -15.042 4.460 1.00 55.31 120 THR A N 1
ATOM 919 C CA . THR A 1 120 ? 9.405 -13.875 4.969 1.00 55.31 120 THR A CA 1
ATOM 920 C C . THR A 1 120 ? 8.282 -13.516 3.997 1.00 55.31 120 THR A C 1
ATOM 922 O O . THR A 1 120 ? 8.409 -12.595 3.196 1.00 55.31 120 THR A O 1
ATOM 925 N N . GLN A 1 121 ? 7.182 -14.270 4.036 1.00 50.56 121 GLN A N 1
ATOM 926 C CA . GLN A 1 121 ? 5.950 -13.845 3.371 1.00 50.56 121 GLN A CA 1
ATOM 927 C C . GLN A 1 121 ? 5.449 -12.542 4.013 1.00 50.56 121 GLN A C 1
ATOM 929 O O . GLN A 1 121 ? 5.601 -12.396 5.233 1.00 50.56 121 GLN A O 1
ATOM 934 N N . PRO A 1 122 ? 4.818 -11.630 3.246 1.00 51.78 122 PRO A N 1
ATOM 935 C CA . PRO A 1 122 ? 4.078 -10.520 3.828 1.00 51.78 122 PRO A CA 1
ATOM 936 C C . PRO A 1 122 ? 3.025 -11.112 4.757 1.00 51.78 122 PRO A C 1
ATOM 938 O O . PRO A 1 122 ? 2.037 -11.712 4.322 1.00 51.78 122 PRO A O 1
ATOM 941 N N . GLN A 1 123 ? 3.266 -11.025 6.063 1.00 51.31 123 GLN A N 1
ATOM 942 C CA . GLN A 1 123 ? 2.263 -11.456 7.016 1.00 51.31 123 GLN A CA 1
ATOM 943 C C . GLN A 1 123 ? 1.110 -10.467 6.907 1.00 51.31 123 GLN A C 1
ATOM 945 O O . GLN A 1 123 ? 1.334 -9.260 6.844 1.00 51.31 123 GLN A O 1
ATOM 950 N N . LYS A 1 124 ? -0.128 -10.972 6.875 1.00 45.50 124 LYS A N 1
ATOM 951 C CA . LYS A 1 124 ? -1.310 -10.138 7.105 1.00 45.50 124 LYS A CA 1
ATOM 952 C C . LYS A 1 124 ? -1.178 -9.576 8.516 1.00 45.50 124 LYS A C 1
ATOM 954 O O . LYS A 1 124 ? -1.584 -10.221 9.481 1.00 45.50 124 LYS A O 1
ATOM 959 N N . LEU A 1 125 ? -0.525 -8.427 8.633 1.00 49.19 125 LEU A N 1
ATOM 960 C CA . LEU A 1 125 ? -0.350 -7.737 9.893 1.00 49.19 125 LEU A CA 1
ATOM 961 C C . LEU A 1 125 ? -1.754 -7.435 10.406 1.00 49.19 125 LEU A C 1
ATOM 963 O O . LEU A 1 125 ? -2.588 -6.871 9.696 1.00 49.19 125 LEU A O 1
ATOM 967 N N . ALA A 1 126 ? -2.059 -7.926 11.605 1.00 45.47 126 ALA A N 1
ATOM 968 C CA . ALA A 1 126 ? -3.370 -7.725 12.194 1.00 45.47 126 ALA A CA 1
ATOM 969 C C . ALA A 1 126 ? -3.621 -6.220 12.307 1.00 45.47 126 ALA A C 1
ATOM 971 O O . ALA A 1 126 ? -2.804 -5.527 12.911 1.00 45.47 126 ALA A O 1
ATOM 972 N N . VAL A 1 127 ? -4.742 -5.728 11.767 1.00 46.28 127 VAL A N 1
ATOM 973 C CA . VAL A 1 127 ? -5.212 -4.357 12.019 1.00 46.28 127 VAL A CA 1
ATOM 974 C C . VAL A 1 127 ? -5.102 -4.117 13.528 1.00 46.28 127 VAL A C 1
ATOM 976 O O . VAL A 1 127 ? -5.602 -4.898 14.340 1.00 46.28 127 VAL A O 1
ATOM 979 N N . THR A 1 128 ? -4.277 -3.149 13.905 1.00 39.66 128 THR A N 1
ATOM 980 C CA . THR A 1 128 ? -3.658 -3.101 15.231 1.00 39.66 128 THR A CA 1
ATOM 981 C C . THR A 1 128 ? -4.685 -2.840 16.336 1.00 39.66 128 THR A C 1
ATOM 983 O O . THR A 1 128 ? -5.722 -2.217 16.125 1.00 39.66 128 THR A O 1
ATOM 986 N N . HIS A 1 129 ? -4.347 -3.178 17.586 1.00 35.88 129 HIS A N 1
ATOM 987 C CA . HIS A 1 129 ? -5.007 -2.555 18.748 1.00 35.88 129 HIS A CA 1
ATOM 988 C C . HIS A 1 129 ? -4.757 -1.029 18.805 1.00 35.88 129 HIS A C 1
ATOM 990 O O . HIS A 1 129 ? -5.427 -0.324 19.559 1.00 35.88 129 HIS A O 1
ATOM 996 N N . ALA A 1 130 ? -3.786 -0.523 18.034 1.00 35.81 130 ALA A N 1
ATOM 997 C CA . ALA A 1 130 ? -3.554 0.897 17.800 1.00 35.81 130 ALA A CA 1
ATOM 998 C C . ALA A 1 130 ? -4.496 1.490 16.734 1.00 35.81 130 ALA A C 1
ATOM 1000 O O . ALA A 1 130 ? -4.781 2.671 16.825 1.00 35.81 130 ALA A O 1
ATOM 1001 N N . ALA A 1 131 ? -5.085 0.706 15.826 1.00 39.97 131 ALA A N 1
ATOM 1002 C CA . ALA A 1 131 ? -6.221 1.126 15.004 1.00 39.97 131 ALA A CA 1
ATOM 1003 C C . ALA A 1 131 ? -7.467 1.285 15.889 1.00 39.97 131 ALA A C 1
ATOM 1005 O O . ALA A 1 131 ? -8.194 2.263 15.773 1.00 39.97 131 ALA A O 1
ATOM 1006 N N . ALA A 1 132 ? -7.625 0.413 16.895 1.00 36.72 132 ALA A N 1
ATOM 1007 C CA . ALA A 1 132 ? -8.629 0.581 17.951 1.00 36.72 132 ALA A CA 1
ATOM 1008 C C . ALA A 1 132 ? -8.339 1.755 18.919 1.00 36.72 132 ALA A C 1
ATOM 1010 O O . ALA A 1 132 ? -9.179 2.080 19.758 1.00 36.72 132 ALA A O 1
ATOM 1011 N N . ARG A 1 133 ? -7.148 2.376 18.858 1.00 35.56 133 ARG A N 1
ATOM 1012 C CA . ARG A 1 133 ? -6.718 3.478 19.743 1.00 35.56 133 ARG A CA 1
ATOM 1013 C C . ARG A 1 133 ? -5.892 4.546 19.023 1.00 35.56 133 ARG A C 1
ATOM 1015 O O . ARG A 1 133 ? -4.994 5.140 19.628 1.00 35.56 133 ARG A O 1
ATOM 1022 N N . PHE A 1 134 ? -6.191 4.822 17.756 1.00 37.44 134 PHE A N 1
ATOM 1023 C CA . PHE A 1 134 ? -5.598 5.963 17.080 1.00 37.44 134 PHE A CA 1
ATOM 1024 C C . PHE A 1 134 ? -6.117 7.192 17.823 1.00 37.44 134 PHE A C 1
ATOM 1026 O O . PHE A 1 134 ? -7.323 7.438 17.870 1.00 37.44 134 PHE A O 1
ATOM 1033 N N . LYS A 1 135 ? -5.225 7.957 18.461 1.00 37.06 135 LYS A N 1
ATOM 1034 C CA . LYS A 1 135 ? -5.603 9.165 19.215 1.00 37.06 135 LYS A CA 1
ATOM 1035 C C . LYS A 1 135 ? -6.226 10.262 18.327 1.00 37.06 135 LYS A C 1
ATOM 1037 O O . LYS A 1 135 ? -6.623 11.290 18.862 1.00 37.06 135 LYS A O 1
ATOM 1042 N N . GLY A 1 136 ? -6.334 10.035 17.013 1.00 43.00 136 GLY A N 1
ATOM 1043 C CA . GLY A 1 136 ? -7.090 10.851 16.059 1.00 43.00 136 GLY A CA 1
ATOM 1044 C C . GLY A 1 136 ? -8.566 10.465 15.857 1.00 43.00 136 GLY A C 1
ATOM 1045 O O . GLY A 1 136 ? -9.235 11.141 15.090 1.00 43.00 136 GLY A O 1
ATOM 1046 N N . GLY A 1 137 ? -9.098 9.436 16.533 1.00 49.69 137 GLY A N 1
ATOM 1047 C CA . GLY A 1 137 ? -10.536 9.364 16.843 1.00 49.69 137 GLY A CA 1
ATOM 1048 C C . GLY A 1 137 ? -11.533 9.248 15.680 1.00 49.69 137 GLY A C 1
ATOM 1049 O O . GLY A 1 137 ? -12.637 9.771 15.812 1.00 49.69 137 GLY A O 1
ATOM 1050 N N . LEU A 1 138 ? -11.205 8.571 14.571 1.00 59.44 138 LEU A N 1
ATOM 1051 C CA . LEU A 1 138 ? -12.203 8.308 13.525 1.00 59.44 138 LEU A CA 1
ATOM 1052 C C . LEU A 1 138 ? -13.102 7.118 13.905 1.00 59.44 138 LEU A C 1
ATOM 1054 O O . LEU A 1 138 ? -12.921 6.000 13.432 1.00 59.44 138 LEU A O 1
ATOM 1058 N N . GLU A 1 139 ? -14.061 7.354 14.798 1.00 70.50 139 GLU A N 1
ATOM 1059 C CA . GLU A 1 139 ? -15.093 6.375 15.150 1.00 70.50 139 GLU A CA 1
ATOM 1060 C C . GLU A 1 139 ? -16.281 6.531 14.184 1.00 70.50 139 GLU A C 1
ATOM 1062 O O . GLU A 1 139 ? -17.208 7.294 14.443 1.00 70.50 139 GLU A O 1
ATOM 1067 N N . ILE A 1 140 ? -16.250 5.835 13.040 1.00 82.50 140 ILE A N 1
ATOM 1068 C CA . ILE A 1 140 ? -17.361 5.860 12.074 1.00 82.50 140 ILE A CA 1
ATOM 1069 C C . ILE A 1 140 ? -18.524 5.048 12.644 1.00 82.50 140 ILE A C 1
ATOM 1071 O O . ILE A 1 140 ? -18.516 3.811 12.635 1.00 82.50 140 ILE A O 1
ATOM 1075 N N . ALA A 1 141 ? -19.523 5.757 13.166 1.00 82.19 141 ALA A N 1
ATOM 1076 C CA . ALA A 1 141 ? -20.634 5.153 13.897 1.00 82.19 141 ALA A CA 1
ATOM 1077 C C . ALA A 1 141 ? -21.889 4.952 13.036 1.00 82.19 141 ALA A C 1
ATOM 1079 O O . ALA A 1 141 ? -22.744 4.136 13.383 1.00 82.19 141 ALA A O 1
ATOM 1080 N N . THR A 1 142 ? -22.019 5.686 11.926 1.00 88.25 142 THR A N 1
ATOM 1081 C CA . THR A 1 142 ? -23.246 5.710 11.117 1.00 88.25 142 THR A CA 1
ATOM 1082 C C . THR A 1 142 ? -22.973 5.467 9.635 1.00 88.25 142 THR A C 1
ATOM 1084 O O . THR A 1 142 ? -21.912 5.821 9.122 1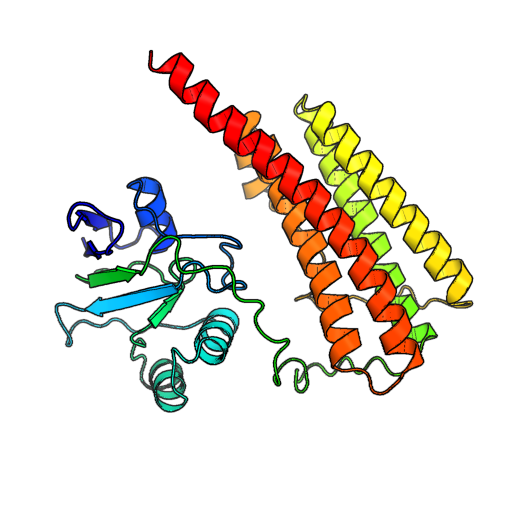.00 88.25 142 THR A O 1
ATOM 1087 N N . LEU A 1 143 ? -23.949 4.884 8.931 1.00 89.00 143 LEU A N 1
ATOM 1088 C CA . LEU A 1 143 ? -23.863 4.646 7.486 1.00 89.00 143 LEU A CA 1
ATOM 1089 C C . LEU A 1 143 ? -23.679 5.934 6.657 1.00 89.00 143 LEU A C 1
ATOM 1091 O O . LEU A 1 143 ? -22.808 5.938 5.793 1.00 89.00 143 LEU A O 1
ATOM 1095 N N . PRO A 1 144 ? -24.408 7.043 6.901 1.00 88.25 144 PRO A N 1
ATOM 1096 C CA . PRO A 1 144 ? -24.194 8.277 6.136 1.00 88.25 144 PRO A CA 1
ATOM 1097 C C . PRO A 1 144 ? -22.787 8.858 6.315 1.00 88.25 144 PRO A C 1
ATOM 1099 O O . PRO A 1 144 ? -22.190 9.386 5.376 1.00 88.25 144 PRO A O 1
ATOM 1102 N N . GLU A 1 145 ? -22.228 8.733 7.521 1.00 86.25 145 GLU A N 1
ATOM 1103 C CA . GLU A 1 145 ? -20.849 9.127 7.788 1.00 86.25 145 GLU A CA 1
ATOM 1104 C C . GLU A 1 145 ? -19.852 8.242 7.039 1.00 86.25 145 GLU A C 1
ATOM 1106 O O . GLU A 1 145 ? -18.960 8.775 6.382 1.00 86.25 145 GLU A O 1
ATOM 1111 N N . PHE A 1 146 ? -20.032 6.920 7.091 1.00 90.56 146 PHE A N 1
ATOM 1112 C CA . PHE A 1 146 ? -19.230 5.970 6.322 1.00 90.56 146 PHE A CA 1
ATOM 1113 C C . PHE A 1 146 ? -19.232 6.313 4.831 1.00 90.56 146 PHE A C 1
ATOM 1115 O O . PHE A 1 146 ? -18.172 6.457 4.229 1.00 90.56 146 PHE A O 1
ATOM 1122 N N . PHE A 1 147 ? -20.416 6.525 4.256 1.00 91.06 147 PHE A N 1
ATOM 1123 C CA . PHE A 1 147 ? -20.547 6.858 2.845 1.00 91.06 147 PHE A CA 1
ATOM 1124 C C . PHE A 1 147 ? -19.958 8.223 2.488 1.00 91.06 147 PHE A C 1
ATOM 1126 O O . PHE A 1 147 ? -19.506 8.405 1.365 1.00 91.06 147 PHE A O 1
ATOM 1133 N N . SER A 1 148 ? -19.898 9.173 3.421 1.00 88.25 148 SER A N 1
ATOM 1134 C CA . SER A 1 148 ? -19.202 10.438 3.166 1.00 88.25 148 SER A CA 1
ATOM 1135 C C . SER A 1 148 ? -17.691 10.234 3.025 1.00 88.25 148 SER A C 1
ATOM 1137 O O . SER A 1 148 ? -17.077 10.826 2.141 1.00 88.25 148 SER A O 1
ATOM 1139 N N . TYR A 1 149 ? -17.096 9.349 3.834 1.00 89.19 149 TYR A N 1
AT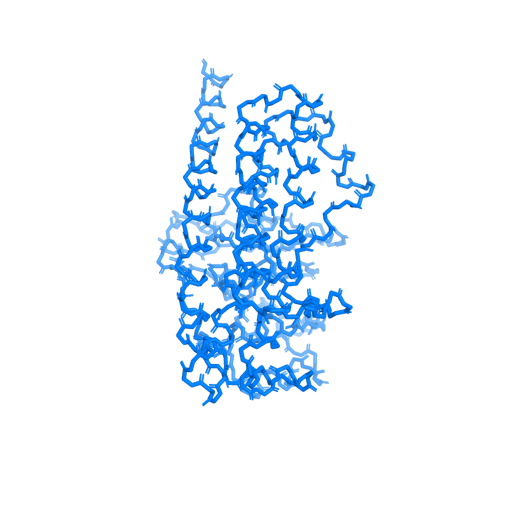OM 1140 C CA . TYR A 1 149 ? -15.690 8.971 3.667 1.00 89.19 149 TYR A CA 1
ATOM 1141 C C . TYR A 1 149 ? -15.457 8.127 2.414 1.00 89.19 149 TYR A C 1
ATOM 1143 O O . TYR A 1 149 ? -14.525 8.422 1.675 1.00 89.19 149 TYR A O 1
ATOM 1151 N N . ALA A 1 150 ? -16.312 7.136 2.143 1.00 91.12 150 ALA A N 1
ATOM 1152 C CA . ALA A 1 150 ? -16.218 6.320 0.932 1.00 91.12 150 ALA A CA 1
ATOM 1153 C C . ALA A 1 150 ? -16.301 7.197 -0.327 1.00 91.12 150 ALA A C 1
ATOM 1155 O O . ALA A 1 150 ? -15.455 7.106 -1.204 1.00 91.12 150 ALA A O 1
ATOM 1156 N N . ALA A 1 151 ? -17.232 8.157 -0.367 1.00 90.56 151 ALA A N 1
ATOM 1157 C CA . ALA A 1 151 ? -17.332 9.107 -1.471 1.00 90.56 151 ALA A CA 1
ATOM 1158 C C . ALA A 1 151 ? -16.038 9.903 -1.671 1.00 90.56 151 ALA A C 1
ATOM 1160 O O . ALA A 1 151 ? -15.677 10.207 -2.805 1.00 90.56 151 ALA A O 1
ATOM 1161 N N . LYS A 1 152 ? -15.332 10.238 -0.585 1.00 88.88 152 LYS A N 1
ATOM 1162 C CA . LYS A 1 152 ? -14.061 10.945 -0.694 1.00 88.88 152 LYS A CA 1
ATOM 1163 C C . LYS A 1 152 ? -12.938 10.046 -1.212 1.00 88.88 152 LYS A C 1
ATOM 1165 O O . LYS A 1 152 ? -12.195 10.484 -2.082 1.00 88.88 152 LYS A O 1
ATOM 1170 N N . VAL A 1 153 ? -12.854 8.803 -0.730 1.00 89.50 153 VAL A N 1
ATOM 1171 C CA . VAL A 1 153 ? -11.903 7.796 -1.238 1.00 89.50 153 VAL A CA 1
ATOM 1172 C C . VAL A 1 153 ? -12.085 7.607 -2.746 1.00 89.50 153 VAL A C 1
ATOM 1174 O O . VAL A 1 153 ? -11.120 7.739 -3.492 1.00 89.50 153 VAL A O 1
ATOM 1177 N N . GLU A 1 154 ? -13.322 7.401 -3.201 1.00 92.81 154 GLU A N 1
ATOM 1178 C CA . GLU A 1 154 ? -13.631 7.170 -4.617 1.00 92.81 154 GLU A CA 1
ATOM 1179 C C . GLU A 1 154 ? -13.399 8.409 -5.497 1.00 92.81 154 GLU A C 1
ATOM 1181 O O . GLU A 1 154 ? -12.909 8.310 -6.623 1.00 92.81 154 GLU A O 1
ATOM 1186 N N . GLU A 1 155 ? -13.730 9.605 -4.997 1.00 91.06 155 GLU A N 1
ATOM 1187 C CA . GLU A 1 155 ? -13.432 10.859 -5.697 1.00 91.06 155 GLU A CA 1
ATOM 1188 C C . GLU A 1 155 ? -11.922 11.059 -5.861 1.00 91.06 155 GLU A C 1
ATOM 1190 O O . GLU A 1 155 ? -11.455 11.374 -6.959 1.00 91.06 155 GLU A O 1
ATOM 1195 N N . ASP A 1 156 ? -11.159 10.854 -4.787 1.00 88.88 156 ASP A N 1
ATOM 1196 C CA . ASP A 1 156 ? -9.709 11.006 -4.809 1.00 88.88 156 ASP A CA 1
ATOM 1197 C C . ASP A 1 156 ? -9.071 9.957 -5.729 1.00 88.88 156 ASP A C 1
ATOM 1199 O O . ASP A 1 156 ? -8.223 10.318 -6.547 1.00 88.88 156 ASP A O 1
ATOM 1203 N N . ALA A 1 157 ? -9.505 8.696 -5.670 1.00 90.38 157 ALA A N 1
ATOM 1204 C CA . ALA A 1 157 ? -9.033 7.638 -6.562 1.00 90.38 157 ALA A CA 1
ATOM 1205 C C . ALA A 1 157 ? -9.276 7.995 -8.037 1.00 90.38 157 ALA A C 1
ATOM 1207 O O . ALA A 1 157 ? -8.338 7.974 -8.838 1.00 90.38 157 ALA A O 1
ATOM 1208 N N . ALA A 1 158 ? -10.491 8.433 -8.393 1.00 93.81 158 ALA A N 1
ATOM 1209 C CA . ALA A 1 158 ? -10.818 8.835 -9.760 1.00 93.81 158 ALA A CA 1
ATOM 1210 C C . ALA A 1 158 ? -9.901 9.960 -10.275 1.00 93.81 158 ALA A C 1
ATOM 1212 O O . ALA A 1 158 ? -9.367 9.872 -11.383 1.00 93.81 158 ALA A O 1
ATOM 1213 N N . LEU A 1 159 ? -9.674 10.997 -9.460 1.00 90.25 159 LEU A N 1
ATOM 1214 C CA . LEU A 1 159 ? -8.805 12.122 -9.818 1.00 90.25 159 LEU A CA 1
ATOM 1215 C C . LEU A 1 159 ? -7.346 11.690 -10.012 1.00 90.25 159 LEU A C 1
ATOM 1217 O O . LEU A 1 159 ? -6.695 12.124 -10.967 1.00 90.25 159 LEU A O 1
ATOM 1221 N N . HIS A 1 160 ? -6.820 10.840 -9.131 1.00 88.12 160 HIS A N 1
ATOM 1222 C CA . HIS A 1 160 ? -5.445 10.356 -9.242 1.00 88.12 160 HIS A CA 1
ATOM 1223 C C . HIS A 1 160 ? -5.268 9.424 -10.440 1.00 88.12 160 HIS A C 1
ATOM 1225 O O . HIS A 1 160 ? -4.266 9.526 -11.152 1.00 88.12 160 HIS A O 1
ATOM 1231 N N . TYR A 1 161 ? -6.248 8.567 -10.722 1.00 93.12 161 TYR A N 1
ATOM 1232 C CA . TYR A 1 161 ? -6.223 7.741 -11.919 1.00 93.12 161 TYR A CA 1
ATOM 1233 C C . TYR A 1 161 ? -6.284 8.557 -13.203 1.00 93.12 161 TYR A C 1
ATOM 1235 O O . TYR A 1 161 ? -5.534 8.249 -14.126 1.00 93.12 161 TYR A O 1
ATOM 1243 N N . ASP A 1 162 ? -7.079 9.627 -13.263 1.00 92.06 162 ASP A N 1
ATOM 1244 C CA . ASP A 1 162 ? -7.082 10.536 -14.415 1.00 92.06 162 ASP A CA 1
ATOM 1245 C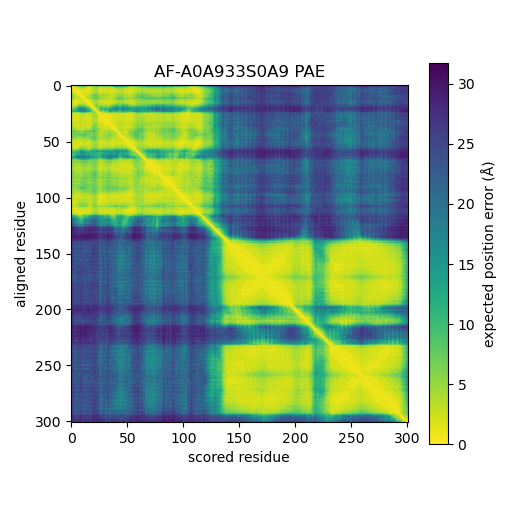 C . ASP A 1 162 ? -5.702 11.169 -14.644 1.00 92.06 162 ASP A C 1
ATOM 1247 O O . ASP A 1 162 ? -5.215 11.244 -15.777 1.00 92.06 162 ASP A O 1
ATOM 1251 N N . GLN A 1 163 ? -5.041 11.606 -13.568 1.00 87.94 163 GLN A N 1
ATOM 1252 C CA . GLN A 1 163 ? -3.695 12.176 -13.645 1.00 87.94 163 GLN A CA 1
ATOM 1253 C C . GLN A 1 163 ? -2.671 11.145 -14.125 1.00 87.94 163 GLN A C 1
ATOM 1255 O O . GLN A 1 163 ? -1.863 11.443 -15.007 1.00 87.94 163 GLN A O 1
ATOM 1260 N N . LEU A 1 164 ? -2.717 9.926 -13.581 1.00 88.19 164 LEU A N 1
ATOM 1261 C CA . LEU A 1 164 ? -1.842 8.833 -13.996 1.00 88.19 164 LEU A CA 1
ATOM 1262 C C . LEU A 1 164 ? -2.115 8.418 -15.446 1.00 88.19 164 LEU A C 1
ATOM 1264 O O . LEU A 1 164 ? -1.169 8.224 -16.206 1.00 88.19 164 LEU A O 1
ATOM 1268 N N . ALA A 1 165 ? -3.381 8.331 -15.861 1.00 91.19 165 ALA A N 1
ATOM 1269 C CA . ALA A 1 165 ? -3.773 8.019 -17.232 1.00 91.19 165 ALA A CA 1
ATOM 1270 C C . ALA A 1 165 ? -3.215 9.056 -18.210 1.00 91.19 165 ALA A C 1
ATOM 1272 O O . ALA A 1 165 ? -2.583 8.694 -19.205 1.00 91.19 165 ALA A O 1
ATOM 1273 N N . LYS A 1 166 ? -3.374 10.346 -17.889 1.00 88.06 166 LYS A N 1
ATOM 1274 C CA . LYS A 1 166 ? -2.818 11.450 -18.674 1.00 88.06 166 LYS A CA 1
ATOM 1275 C C . LYS A 1 166 ? -1.293 11.371 -18.758 1.00 88.06 166 LYS A C 1
ATOM 1277 O O . LYS A 1 166 ? -0.751 11.423 -19.859 1.00 88.06 166 LYS A O 1
ATOM 1282 N N . ALA A 1 167 ? -0.609 11.193 -17.627 1.00 84.56 167 ALA A N 1
ATOM 1283 C CA . ALA A 1 167 ? 0.849 11.093 -17.590 1.00 84.56 167 ALA A CA 1
ATOM 1284 C C . ALA A 1 167 ? 1.367 9.894 -18.403 1.00 84.56 167 ALA A C 1
ATOM 1286 O O . ALA A 1 167 ? 2.367 10.004 -19.110 1.00 84.56 167 ALA A O 1
ATOM 1287 N N . MET A 1 168 ? 0.675 8.750 -18.347 1.00 87.44 168 MET A N 1
ATOM 1288 C CA . MET A 1 168 ? 1.022 7.582 -19.155 1.00 87.44 168 MET A CA 1
ATOM 1289 C C . MET A 1 168 ? 0.804 7.836 -20.648 1.00 87.44 168 MET A C 1
ATOM 1291 O O . MET A 1 168 ? 1.660 7.454 -21.442 1.00 87.44 168 MET A O 1
ATOM 1295 N N . ALA A 1 169 ? -0.285 8.504 -21.039 1.00 89.50 169 ALA A N 1
ATOM 1296 C CA . ALA A 1 169 ? -0.545 8.847 -22.437 1.00 89.50 169 ALA A CA 1
ATOM 1297 C C . ALA A 1 169 ? 0.508 9.824 -22.992 1.00 89.50 169 ALA A C 1
ATOM 1299 O O . ALA A 1 169 ? 1.044 9.605 -24.075 1.00 89.50 169 ALA A O 1
ATOM 1300 N N . GLU A 1 170 ? 0.871 10.858 -22.226 1.00 84.38 170 GLU A N 1
ATOM 1301 C CA . GLU A 1 170 ? 1.924 11.818 -22.593 1.00 84.38 170 GLU A CA 1
ATOM 1302 C C . GLU A 1 170 ? 3.302 11.149 -22.734 1.00 84.38 170 GLU A C 1
ATOM 1304 O O . GLU A 1 170 ? 4.104 11.549 -23.577 1.00 84.38 170 GLU A O 1
ATOM 1309 N N . ALA A 1 171 ? 3.557 10.092 -21.958 1.00 82.38 171 ALA A N 1
ATOM 1310 C CA . ALA A 1 171 ? 4.761 9.269 -22.053 1.00 82.38 171 ALA A CA 1
ATOM 1311 C C . ALA A 1 171 ? 4.698 8.176 -23.148 1.00 82.38 171 ALA A C 1
ATOM 1313 O O . ALA A 1 171 ? 5.647 7.401 -23.279 1.00 82.38 171 ALA A O 1
ATOM 1314 N N . GLY A 1 172 ? 3.607 8.083 -23.923 1.00 85.12 172 GLY A N 1
ATOM 1315 C CA . GLY A 1 172 ? 3.419 7.084 -24.989 1.00 85.12 172 GLY A CA 1
ATOM 1316 C C . GLY A 1 172 ? 3.054 5.674 -24.500 1.00 85.12 172 GLY A C 1
ATOM 1317 O O . GLY A 1 172 ? 3.191 4.698 -25.236 1.00 85.12 172 GLY A O 1
ATOM 1318 N N . ASN A 1 173 ? 2.603 5.539 -23.253 1.00 87.19 173 ASN A N 1
ATOM 1319 C CA . ASN A 1 173 ? 2.252 4.271 -22.614 1.00 87.19 173 ASN A CA 1
ATOM 1320 C C . ASN A 1 173 ? 0.744 3.981 -22.698 1.00 87.19 173 ASN A C 1
ATOM 1322 O O . ASN A 1 173 ? 0.078 3.811 -21.674 1.00 87.19 173 ASN A O 1
ATOM 1326 N N . ASP A 1 174 ? 0.204 3.878 -23.914 1.00 90.88 174 ASP A N 1
ATOM 1327 C CA . ASP A 1 174 ? -1.246 3.798 -24.171 1.00 90.88 174 ASP A CA 1
ATOM 1328 C C . ASP A 1 174 ? -1.962 2.658 -23.429 1.00 90.88 174 ASP A C 1
ATOM 1330 O O . ASP A 1 174 ? -3.084 2.821 -22.949 1.00 90.88 174 ASP A O 1
ATOM 1334 N N . ALA A 1 175 ? -1.317 1.494 -23.302 1.00 92.44 175 ALA A N 1
ATOM 1335 C CA . ALA A 1 175 ? -1.903 0.342 -22.618 1.00 92.44 175 ALA A CA 1
ATOM 1336 C C . ALA A 1 175 ? -2.137 0.613 -21.121 1.00 92.44 175 ALA A C 1
ATOM 1338 O O . ALA A 1 175 ? -3.208 0.310 -20.597 1.00 92.44 175 ALA A O 1
ATOM 1339 N N . VAL A 1 176 ? -1.156 1.224 -20.449 1.00 92.00 176 VAL A N 1
ATOM 1340 C CA . VAL A 1 176 ? -1.248 1.570 -19.022 1.00 92.00 176 VAL A CA 1
ATOM 1341 C C . VAL A 1 176 ? -2.150 2.790 -18.827 1.00 92.00 176 VAL A C 1
ATOM 1343 O O . VAL A 1 176 ? -2.932 2.829 -17.882 1.00 92.00 176 VAL A O 1
ATOM 1346 N N . ALA A 1 177 ? -2.122 3.750 -19.757 1.00 92.75 177 ALA A N 1
ATOM 1347 C CA . ALA A 1 177 ? -3.048 4.880 -19.755 1.00 92.75 177 ALA A CA 1
ATOM 1348 C C . ALA A 1 177 ? -4.510 4.415 -19.806 1.00 92.75 177 ALA A C 1
ATOM 1350 O O . ALA A 1 177 ? -5.341 4.880 -19.029 1.00 92.75 177 ALA A O 1
ATOM 1351 N N . LYS A 1 178 ? -4.815 3.447 -20.680 1.00 97.12 178 LYS A N 1
ATOM 1352 C CA . LYS A 1 178 ? -6.153 2.860 -20.790 1.00 97.12 178 LYS A CA 1
ATOM 1353 C C . LYS A 1 178 ? -6.564 2.115 -19.523 1.00 97.12 178 LYS A C 1
ATOM 1355 O O . LYS A 1 178 ? -7.710 2.254 -19.111 1.00 97.12 178 LYS A O 1
ATOM 1360 N N . LEU A 1 179 ? -5.652 1.365 -18.903 1.00 96.31 179 LEU A N 1
ATOM 1361 C CA . LEU A 1 179 ? -5.913 0.716 -17.617 1.00 96.31 179 LEU A CA 1
ATOM 1362 C C . LEU A 1 179 ? -6.317 1.744 -16.552 1.00 96.31 179 LEU A C 1
ATOM 1364 O O . LEU A 1 179 ? -7.340 1.571 -15.900 1.00 96.31 179 LEU A O 1
ATOM 1368 N N . PHE A 1 180 ? -5.545 2.822 -16.392 1.00 96.00 180 PHE A N 1
ATOM 1369 C CA . PHE A 1 180 ? -5.864 3.856 -15.407 1.00 96.00 180 PHE A CA 1
ATOM 1370 C C . PHE A 1 180 ? -7.168 4.584 -15.723 1.00 96.00 180 PHE A C 1
ATOM 1372 O O . PHE A 1 180 ? -7.944 4.829 -14.811 1.00 96.00 180 PHE A O 1
ATOM 1379 N N . ALA A 1 181 ? -7.472 4.845 -16.996 1.00 96.94 181 ALA A N 1
ATOM 1380 C CA . ALA A 1 181 ? -8.772 5.394 -17.376 1.00 96.94 181 ALA A CA 1
ATOM 1381 C C . ALA A 1 181 ? -9.935 4.459 -16.983 1.00 96.94 181 ALA A C 1
ATOM 1383 O O . ALA A 1 181 ? -10.957 4.928 -16.493 1.00 96.94 181 ALA A O 1
ATOM 1384 N N . GLN A 1 182 ? -9.770 3.140 -17.139 1.00 97.19 182 GLN A N 1
ATOM 1385 C CA . GLN A 1 182 ? -10.777 2.161 -16.711 1.00 97.19 182 GLN A CA 1
ATOM 1386 C C . GLN A 1 182 ? -10.955 2.134 -15.188 1.00 97.19 182 GLN A C 1
ATOM 1388 O O . GLN A 1 182 ? -12.086 2.076 -14.716 1.00 97.19 182 GLN A O 1
ATOM 1393 N N . LEU A 1 183 ? -9.862 2.203 -14.424 1.00 95.38 183 LEU A N 1
ATOM 1394 C CA . LEU A 1 183 ? -9.924 2.269 -12.961 1.00 95.38 183 LEU A CA 1
ATOM 1395 C C . LEU A 1 183 ? -10.567 3.585 -12.486 1.00 95.38 183 LEU A C 1
ATOM 1397 O O . LEU A 1 183 ? -11.412 3.553 -11.598 1.00 95.38 183 LEU A O 1
ATOM 1401 N N . ALA A 1 184 ? -10.283 4.716 -13.146 1.00 95.62 184 ALA A N 1
ATOM 1402 C CA . ALA A 1 184 ? -10.976 5.981 -12.884 1.00 95.62 184 ALA A CA 1
ATOM 1403 C C . ALA A 1 184 ? -12.494 5.862 -13.099 1.00 95.62 184 ALA A C 1
ATOM 1405 O O . ALA A 1 184 ? -13.280 6.396 -12.315 1.00 95.62 184 ALA A O 1
ATOM 1406 N N . ASP A 1 185 ? -12.920 5.165 -14.156 1.00 96.50 185 ASP A N 1
ATOM 1407 C CA . ASP A 1 185 ? -14.339 4.937 -14.435 1.00 96.50 185 ASP A CA 1
ATOM 1408 C C . ASP A 1 185 ? -15.005 4.047 -13.377 1.00 96.50 185 ASP A C 1
ATOM 1410 O O . ASP A 1 185 ? -16.145 4.327 -12.995 1.00 96.50 185 ASP A O 1
ATOM 1414 N N . PHE A 1 186 ? -14.307 3.031 -12.858 1.00 93.69 186 PHE A N 1
ATOM 1415 C CA . PHE A 1 186 ? -14.798 2.238 -11.726 1.00 93.69 186 PHE A CA 1
ATOM 1416 C C . PHE A 1 186 ? -14.965 3.092 -10.469 1.00 93.69 186 PHE A C 1
ATOM 1418 O O . PHE A 1 186 ? -16.063 3.116 -9.914 1.00 93.69 186 PHE A O 1
ATOM 1425 N N . SER A 1 187 ? -13.968 3.899 -10.096 1.00 93.19 187 SER A N 1
ATOM 1426 C CA . SER A 1 187 ? -14.090 4.793 -8.937 1.00 93.19 187 SER A CA 1
ATOM 1427 C C . SER A 1 187 ? -15.242 5.796 -9.091 1.00 93.19 187 SER A C 1
ATOM 1429 O O . SER A 1 187 ? -16.007 6.045 -8.161 1.00 93.19 187 SER A O 1
ATOM 1431 N N . ARG A 1 188 ? -15.469 6.342 -10.296 1.00 94.69 188 ARG A N 1
ATOM 1432 C CA . ARG A 1 188 ? -16.639 7.207 -10.555 1.00 94.69 188 ARG A CA 1
ATOM 1433 C C . ARG A 1 188 ? -17.967 6.460 -10.423 1.00 94.69 188 ARG A C 1
ATOM 1435 O O . ARG A 1 188 ? -18.953 7.061 -9.990 1.00 94.69 188 ARG A O 1
ATOM 1442 N N . MET A 1 189 ? -18.011 5.186 -10.811 1.00 92.88 189 MET A N 1
ATOM 1443 C CA . MET A 1 189 ? -19.194 4.339 -10.663 1.00 92.88 189 MET A CA 1
ATOM 1444 C C . MET A 1 189 ? -19.499 4.084 -9.185 1.00 92.88 189 MET A C 1
ATOM 1446 O O . MET A 1 189 ? -20.631 4.322 -8.761 1.00 92.88 18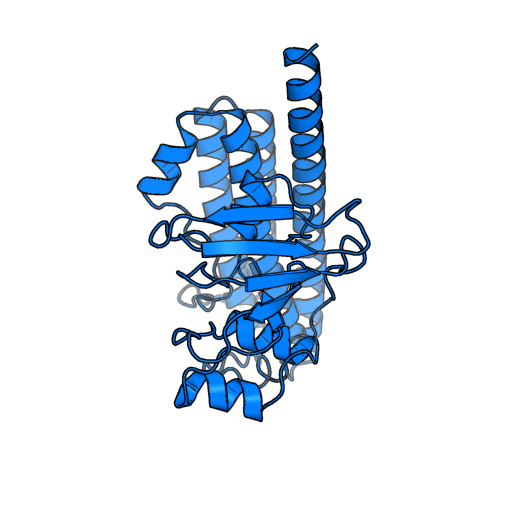9 MET A O 1
ATOM 1450 N N . HIS A 1 190 ? -18.493 3.711 -8.392 1.00 90.50 190 HIS A N 1
ATOM 1451 C CA . HIS A 1 190 ? -18.634 3.544 -6.944 1.00 90.50 190 HIS A CA 1
ATOM 1452 C C . HIS A 1 190 ? -19.040 4.855 -6.267 1.00 90.50 190 HIS A C 1
ATOM 1454 O O . HIS A 1 190 ? -19.981 4.881 -5.479 1.00 90.50 190 HIS A O 1
ATOM 1460 N N . LEU A 1 191 ? -18.435 5.986 -6.646 1.00 90.81 191 LEU A N 1
ATOM 1461 C CA . LEU A 1 191 ? -18.835 7.305 -6.152 1.00 90.81 191 LEU A CA 1
ATOM 1462 C C . LEU A 1 191 ? -20.319 7.599 -6.419 1.00 90.81 191 LEU A C 1
ATOM 1464 O O . LEU A 1 191 ? -21.007 8.164 -5.563 1.00 90.81 191 LEU A O 1
ATOM 1468 N N . ALA A 1 192 ? -20.821 7.250 -7.606 1.00 90.88 192 ALA A N 1
ATOM 1469 C CA . ALA A 1 192 ? -22.228 7.421 -7.953 1.00 90.88 192 ALA A CA 1
ATOM 1470 C C . ALA A 1 192 ? -23.138 6.506 -7.116 1.00 90.88 192 ALA A C 1
ATOM 1472 O O . ALA A 1 192 ? -24.187 6.958 -6.649 1.00 90.88 192 ALA A O 1
ATOM 1473 N N . GLU A 1 193 ? -22.729 5.260 -6.875 1.00 89.56 193 GLU A N 1
ATOM 1474 C CA . GLU A 1 193 ? -23.455 4.330 -6.009 1.00 89.56 193 GLU A CA 1
ATOM 1475 C C . GLU A 1 193 ? -23.495 4.818 -4.556 1.00 89.56 193 GLU A C 1
ATOM 1477 O O . GLU A 1 193 ? -24.567 4.897 -3.950 1.00 89.56 193 GLU A O 1
ATOM 1482 N N . VAL A 1 194 ? -22.350 5.223 -4.008 1.00 89.62 194 VAL A N 1
ATOM 1483 C CA . VAL A 1 194 ? -22.236 5.791 -2.662 1.00 89.62 194 VAL A CA 1
ATOM 1484 C C . VAL A 1 194 ? -23.145 7.013 -2.523 1.00 89.62 194 VAL A C 1
ATOM 1486 O O . VAL A 1 194 ? -23.892 7.121 -1.548 1.00 89.62 194 VAL A O 1
ATOM 1489 N N . LYS A 1 195 ? -23.163 7.900 -3.528 1.00 87.44 195 LYS A N 1
ATOM 1490 C CA . LYS A 1 195 ? -24.080 9.053 -3.597 1.00 87.44 195 LYS A CA 1
ATOM 1491 C C . LYS A 1 195 ? -25.548 8.647 -3.579 1.00 87.44 195 LYS A C 1
ATOM 1493 O O . LYS A 1 195 ? -26.335 9.280 -2.876 1.00 87.44 195 LYS A O 1
ATOM 1498 N N . ALA A 1 196 ? -25.912 7.584 -4.289 1.00 87.56 196 ALA A N 1
ATOM 1499 C CA . ALA A 1 196 ? -27.274 7.065 -4.278 1.00 87.56 196 ALA A CA 1
ATOM 1500 C C . ALA A 1 196 ? -27.662 6.452 -2.917 1.00 87.56 196 ALA A C 1
ATOM 1502 O O . ALA A 1 196 ? -28.796 6.627 -2.472 1.00 87.56 196 ALA A O 1
ATOM 1503 N N . ARG A 1 197 ? -26.729 5.771 -2.236 1.00 82.88 197 ARG A N 1
ATOM 1504 C CA . ARG A 1 197 ? -26.960 5.083 -0.949 1.00 82.88 197 ARG A CA 1
ATOM 1505 C C . ARG A 1 197 ? -26.971 6.023 0.260 1.00 82.88 197 ARG A C 1
ATOM 1507 O O . ARG A 1 197 ? -27.707 5.781 1.212 1.00 82.88 197 ARG A O 1
ATOM 1514 N N . ALA A 1 198 ? -26.175 7.088 0.237 1.00 76.75 198 ALA A N 1
ATOM 1515 C CA . ALA A 1 198 ? -25.994 7.994 1.373 1.00 76.75 198 ALA A CA 1
ATOM 1516 C C . ALA A 1 198 ? -27.142 8.993 1.581 1.00 76.75 198 ALA A C 1
ATOM 1518 O O . ALA A 1 198 ? -27.323 9.506 2.687 1.00 76.75 198 ALA A O 1
ATOM 1519 N N . GLY A 1 199 ? -27.893 9.313 0.522 1.00 71.19 199 GLY A N 1
ATOM 1520 C CA . GLY A 1 199 ? -28.904 10.374 0.514 1.00 71.19 199 GLY A CA 1
ATOM 1521 C C . GLY A 1 199 ? -28.294 11.781 0.577 1.00 71.19 199 GLY A C 1
ATOM 1522 O O . GLY A 1 199 ? -28.430 12.545 -0.374 1.00 71.19 199 GLY A O 1
ATOM 1523 N N . ASN A 1 200 ? -27.605 12.122 1.673 1.00 73.81 200 ASN A N 1
ATOM 1524 C CA . ASN A 1 200 ? -26.851 13.368 1.829 1.00 73.81 200 ASN A CA 1
ATOM 1525 C C . ASN A 1 200 ? -25.393 13.062 2.199 1.00 73.81 200 ASN A C 1
ATOM 1527 O O . ASN A 1 200 ? -25.137 12.435 3.226 1.00 73.81 200 ASN A O 1
ATOM 1531 N N . ILE A 1 201 ? -24.450 13.516 1.371 1.00 72.75 201 ILE A N 1
ATOM 1532 C CA . ILE A 1 201 ? -23.010 13.342 1.595 1.00 72.75 201 ILE A CA 1
ATOM 1533 C C . ILE A 1 201 ? -22.404 14.660 2.030 1.00 72.75 201 ILE A C 1
ATOM 1535 O O . ILE A 1 201 ? -22.578 15.687 1.373 1.00 72.75 201 ILE A O 1
ATOM 1539 N N . ASP A 1 202 ? -21.628 14.603 3.105 1.00 72.94 202 ASP A N 1
ATOM 1540 C CA . ASP A 1 202 ? -20.761 15.700 3.494 1.00 72.94 202 ASP A CA 1
ATOM 1541 C C . ASP A 1 202 ? -19.412 15.586 2.769 1.00 72.94 202 ASP A C 1
ATOM 1543 O O . ASP A 1 202 ? -18.485 14.927 3.241 1.00 72.94 202 ASP A O 1
ATOM 1547 N N . LEU A 1 203 ? -19.304 16.249 1.613 1.00 64.69 203 LEU A N 1
ATOM 1548 C CA . LEU A 1 203 ? -18.064 16.317 0.827 1.00 64.69 203 LEU A CA 1
ATOM 1549 C C . LEU A 1 203 ? -16.963 17.158 1.500 1.00 64.69 203 LEU A C 1
ATOM 1551 O O . LEU A 1 203 ? -15.850 17.216 0.986 1.00 64.69 203 LEU A O 1
ATOM 1555 N N . SER A 1 204 ? -17.241 17.827 2.629 1.00 68.31 204 SER A N 1
ATOM 1556 C CA . SER A 1 204 ? -16.209 18.561 3.374 1.00 68.31 204 SER A CA 1
ATOM 1557 C C . SER A 1 204 ? -15.314 17.645 4.213 1.00 68.31 204 SER A C 1
ATOM 1559 O O . SER A 1 204 ? -14.254 18.075 4.676 1.00 68.31 204 SER A O 1
ATOM 1561 N N . LYS A 1 205 ? -15.708 16.377 4.394 1.00 69.50 205 LYS A N 1
ATOM 1562 C CA . LYS A 1 205 ? -14.901 15.383 5.100 1.00 69.50 205 LYS A CA 1
ATOM 1563 C C . LYS A 1 205 ? -13.689 14.976 4.268 1.00 69.50 205 LYS A C 1
ATOM 1565 O O . LYS A 1 205 ? -13.799 14.680 3.083 1.00 69.50 205 LYS A O 1
ATOM 1570 N N . SER A 1 206 ? -12.533 14.913 4.922 1.00 73.12 206 SER A N 1
ATOM 1571 C CA . SER A 1 206 ? -11.300 14.380 4.351 1.00 73.12 206 SER A CA 1
ATOM 1572 C C . SER A 1 206 ? -10.943 13.042 4.984 1.00 73.12 206 SER A C 1
ATOM 1574 O O . SER A 1 206 ? -11.105 12.831 6.189 1.00 73.12 206 SER A O 1
ATOM 1576 N N . VAL A 1 207 ? -10.442 12.131 4.156 1.00 74.81 207 VAL A N 1
ATOM 1577 C CA . VAL A 1 207 ? -9.853 10.874 4.616 1.00 74.81 207 VAL A CA 1
ATOM 1578 C C . VAL A 1 207 ? -8.599 11.203 5.444 1.00 74.81 207 VAL A C 1
ATOM 1580 O O . VAL A 1 207 ? -7.852 12.114 5.068 1.00 74.81 207 VAL A O 1
ATOM 1583 N N . PRO A 1 208 ? -8.345 10.522 6.582 1.00 72.81 208 PRO A N 1
ATOM 1584 C CA . PRO A 1 208 ? -7.136 10.769 7.360 1.00 72.81 208 PRO A CA 1
ATOM 1585 C C . PRO A 1 208 ? -5.869 10.628 6.497 1.00 72.81 208 PRO A C 1
ATOM 1587 O O . PRO A 1 208 ? -5.834 9.750 5.636 1.00 72.81 208 PRO A O 1
ATOM 1590 N N . PRO A 1 209 ? -4.806 11.418 6.739 1.00 68.25 209 PRO A N 1
ATOM 1591 C CA . PRO A 1 209 ? -3.620 11.442 5.873 1.00 68.25 209 PRO A CA 1
ATOM 1592 C C . PRO A 1 209 ? -2.943 10.084 5.642 1.00 68.25 209 PRO A C 1
ATOM 1594 O O . PRO A 1 209 ? -2.359 9.866 4.584 1.00 68.25 209 PRO A O 1
ATOM 1597 N N . ASP A 1 210 ? -3.033 9.172 6.613 1.00 63.28 210 ASP A N 1
ATOM 1598 C CA . ASP A 1 210 ? -2.477 7.817 6.509 1.00 63.28 210 ASP A CA 1
ATOM 1599 C C . ASP A 1 210 ? -3.214 6.951 5.472 1.00 63.28 210 ASP A C 1
ATOM 1601 O O . ASP A 1 210 ? -2.614 6.063 4.874 1.00 63.28 210 ASP A O 1
ATOM 1605 N N . TYR A 1 211 ? -4.491 7.249 5.229 1.00 71.25 211 TYR A N 1
ATOM 1606 C CA . TYR A 1 211 ? -5.368 6.546 4.292 1.00 71.25 211 TYR A CA 1
ATOM 1607 C C . TYR A 1 211 ? -5.633 7.336 3.007 1.00 71.25 211 TYR A C 1
ATOM 1609 O O . TYR A 1 211 ? -6.163 6.790 2.044 1.00 71.25 211 TYR A O 1
ATOM 1617 N N . ALA A 1 212 ? -5.281 8.622 2.981 1.00 73.19 212 ALA A N 1
ATOM 1618 C CA . ALA A 1 212 ? -5.430 9.454 1.800 1.00 73.19 212 ALA A CA 1
ATOM 1619 C C . ALA A 1 212 ? -4.546 8.928 0.665 1.00 73.19 212 ALA A C 1
ATOM 1621 O O . ALA A 1 212 ? -3.406 8.489 0.894 1.00 73.19 212 ALA A O 1
ATOM 1622 N N . TRP A 1 213 ? -5.061 9.015 -0.563 1.00 74.31 213 TRP A N 1
ATOM 1623 C CA . TRP A 1 213 ? -4.265 8.708 -1.739 1.00 74.31 213 TRP A CA 1
ATOM 1624 C C . TRP A 1 213 ? -3.014 9.597 -1.728 1.00 74.31 213 TRP A C 1
ATOM 1626 O O . TRP A 1 213 ? -3.117 10.808 -1.521 1.00 74.31 213 TRP A O 1
ATOM 1636 N N . PRO A 1 214 ? -1.813 9.020 -1.860 1.00 66.12 214 PRO A N 1
ATOM 1637 C CA . PRO A 1 214 ? -0.603 9.805 -1.759 1.00 66.12 214 PRO A CA 1
ATOM 1638 C C . PRO A 1 214 ? -0.486 10.751 -2.955 1.00 66.12 214 PRO A C 1
ATOM 1640 O O . PRO A 1 214 ? -0.389 10.303 -4.098 1.00 66.12 214 PRO A O 1
ATOM 1643 N N . ASP A 1 215 ? -0.401 12.053 -2.675 1.00 57.09 215 ASP A N 1
ATOM 1644 C CA . ASP A 1 215 ? -0.008 13.063 -3.656 1.00 57.09 215 ASP A CA 1
ATOM 1645 C C . ASP A 1 215 ? 1.434 12.771 -4.103 1.00 57.09 215 ASP A C 1
ATOM 1647 O O . ASP A 1 215 ? 2.427 13.150 -3.478 1.00 57.09 215 ASP A O 1
ATOM 1651 N N . HIS A 1 216 ? 1.568 12.008 -5.184 1.00 47.91 216 HIS A N 1
ATOM 1652 C CA . HIS A 1 216 ? 2.859 11.649 -5.767 1.00 47.91 216 HIS A CA 1
ATOM 1653 C C . HIS A 1 216 ? 3.431 12.733 -6.683 1.00 47.91 216 HIS A C 1
ATOM 1655 O O . HIS A 1 216 ? 4.534 12.567 -7.213 1.00 47.91 216 HIS A O 1
ATOM 1661 N N . ALA A 1 217 ? 2.718 13.846 -6.848 1.00 43.31 217 ALA A N 1
ATOM 1662 C CA . ALA A 1 217 ? 3.143 14.993 -7.630 1.00 43.31 217 ALA A CA 1
ATOM 1663 C C . ALA A 1 217 ? 4.150 15.858 -6.850 1.00 43.31 217 ALA A C 1
ATOM 1665 O O . ALA A 1 217 ? 3.865 17.001 -6.499 1.00 43.31 217 ALA A O 1
ATOM 1666 N N . THR A 1 218 ? 5.355 15.339 -6.592 1.00 36.72 218 THR A N 1
ATOM 1667 C CA . THR A 1 218 ? 6.495 16.225 -6.314 1.00 36.72 218 THR A CA 1
ATOM 1668 C C . THR A 1 218 ? 7.221 16.546 -7.623 1.00 36.72 218 THR A C 1
ATOM 1670 O O . THR A 1 218 ? 7.421 15.640 -8.446 1.00 36.72 218 THR A O 1
ATOM 1673 N N . PRO A 1 219 ? 7.640 17.807 -7.849 1.00 34.56 219 PRO A N 1
ATOM 1674 C CA . PRO A 1 219 ? 8.387 18.200 -9.045 1.00 34.56 219 PRO A CA 1
ATOM 1675 C C . PRO A 1 219 ? 9.621 17.319 -9.295 1.00 34.56 219 PRO A C 1
ATOM 1677 O O . PRO A 1 219 ? 9.950 17.023 -10.444 1.00 34.56 219 PRO A O 1
ATOM 1680 N N . GLU A 1 220 ? 10.267 16.828 -8.231 1.00 36.25 220 GLU A N 1
ATOM 1681 C CA . GLU A 1 220 ? 11.428 15.944 -8.336 1.00 36.25 220 GLU A CA 1
ATOM 1682 C C . GLU A 1 220 ? 11.084 14.526 -8.837 1.00 36.25 220 GLU A C 1
ATOM 1684 O O . GLU A 1 220 ? 11.905 13.922 -9.524 1.00 36.25 220 GLU A O 1
ATOM 1689 N N . ARG A 1 221 ? 9.886 13.978 -8.559 1.00 46.50 221 ARG A N 1
ATOM 1690 C CA . ARG A 1 221 ? 9.470 12.644 -9.061 1.00 46.50 221 ARG A CA 1
ATOM 1691 C C . ARG A 1 221 ? 9.005 12.688 -10.512 1.00 46.50 221 ARG A C 1
ATOM 1693 O O . ARG A 1 221 ? 9.343 11.780 -11.267 1.00 46.50 221 ARG A O 1
ATOM 1700 N N . ALA A 1 222 ? 8.322 13.757 -10.921 1.00 43.22 222 ALA A N 1
ATOM 1701 C CA . ALA A 1 222 ? 7.959 13.974 -12.323 1.00 43.22 222 ALA A CA 1
ATOM 1702 C C . ALA A 1 222 ? 9.206 14.058 -13.230 1.00 43.22 222 ALA A C 1
ATOM 1704 O O . ALA A 1 222 ? 9.218 13.500 -14.326 1.00 43.22 222 ALA A O 1
ATOM 1705 N N . ALA A 1 223 ? 10.290 14.675 -12.742 1.00 39.78 223 ALA A N 1
ATOM 1706 C CA . ALA A 1 223 ? 11.564 14.762 -13.458 1.00 39.78 223 ALA A CA 1
ATOM 1707 C C . ALA A 1 223 ? 12.296 13.409 -13.592 1.00 39.78 223 ALA A C 1
ATOM 1709 O O . ALA A 1 223 ? 12.943 13.165 -14.608 1.00 39.78 223 ALA A O 1
ATOM 1710 N N . VAL A 1 224 ? 12.173 12.511 -12.604 1.00 41.66 224 VAL A N 1
ATOM 1711 C CA . VAL A 1 224 ? 12.742 11.146 -12.652 1.00 41.66 224 VAL A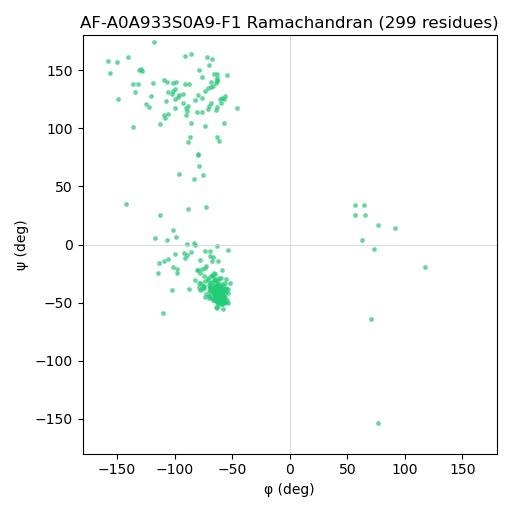 CA 1
ATOM 1712 C C . VAL A 1 224 ? 11.993 10.252 -13.644 1.00 41.66 224 VAL A C 1
ATOM 1714 O O . VAL A 1 224 ? 12.583 9.345 -14.223 1.00 41.66 224 VAL A O 1
ATOM 1717 N N . TRP A 1 225 ? 10.705 10.508 -13.874 1.00 44.38 225 TRP A N 1
ATOM 1718 C CA . TRP A 1 225 ? 9.914 9.759 -14.850 1.00 44.38 225 TRP A CA 1
ATOM 1719 C C . TRP A 1 225 ? 10.249 10.153 -16.299 1.00 44.38 225 TRP A C 1
ATOM 1721 O O . TRP A 1 225 ? 10.184 9.326 -17.194 1.00 44.38 225 TRP A O 1
ATOM 1731 N N . ALA A 1 226 ? 10.714 11.368 -16.571 1.00 46.16 226 ALA A N 1
ATOM 1732 C CA . ALA A 1 226 ? 10.884 11.833 -17.950 1.00 46.16 226 ALA A CA 1
ATOM 1733 C C . ALA A 1 226 ? 11.969 11.113 -18.797 1.00 46.16 226 ALA A C 1
ATOM 1735 O O . ALA A 1 226 ? 12.017 11.344 -20.004 1.00 46.16 226 ALA A O 1
ATOM 1736 N N . SER A 1 227 ? 12.847 10.273 -18.224 1.00 47.94 227 SER A N 1
ATOM 1737 C CA . SER A 1 227 ? 14.032 9.739 -18.930 1.00 47.94 227 SER A CA 1
ATOM 1738 C C . SER A 1 227 ? 14.057 8.226 -19.206 1.00 47.94 227 SER A C 1
ATOM 1740 O O . SER A 1 227 ? 14.829 7.802 -20.064 1.00 47.94 227 SER A O 1
ATOM 1742 N N . ASP A 1 228 ? 13.222 7.409 -18.554 1.00 59.16 228 ASP A N 1
ATOM 1743 C CA . ASP A 1 228 ? 13.107 5.962 -18.819 1.00 59.16 228 ASP A CA 1
ATOM 1744 C C . ASP A 1 228 ? 11.633 5.546 -18.859 1.00 59.16 228 ASP A C 1
ATOM 1746 O O . ASP A 1 228 ? 10.989 5.335 -17.828 1.00 59.16 228 ASP A O 1
ATOM 1750 N N . THR A 1 229 ? 11.106 5.391 -20.075 1.00 59.53 229 THR A N 1
ATOM 1751 C CA . THR A 1 229 ? 9.710 5.027 -20.343 1.00 59.53 229 THR A CA 1
ATOM 1752 C C . THR A 1 229 ? 9.299 3.722 -19.651 1.00 59.53 229 THR A C 1
ATOM 1754 O O . THR A 1 229 ? 8.171 3.601 -19.179 1.00 59.53 229 THR A O 1
ATOM 1757 N N . SER A 1 230 ? 10.201 2.752 -19.497 1.00 57.94 230 SER A N 1
ATOM 1758 C CA . SER A 1 230 ? 9.889 1.479 -18.839 1.00 57.94 230 SER A CA 1
ATOM 1759 C C . SER A 1 230 ? 9.813 1.618 -17.312 1.00 57.94 230 SER A C 1
ATOM 1761 O O . SER A 1 230 ? 8.897 1.090 -16.673 1.00 57.94 230 SER A O 1
ATOM 1763 N N . MET A 1 231 ? 10.703 2.428 -16.724 1.00 57.81 231 MET A N 1
ATOM 1764 C CA . MET A 1 231 ? 10.619 2.816 -15.315 1.00 57.81 231 MET A CA 1
ATOM 1765 C C . MET A 1 231 ? 9.373 3.669 -15.042 1.00 57.81 231 MET A C 1
ATOM 1767 O O . MET A 1 231 ? 8.804 3.544 -13.956 1.00 57.81 231 MET A O 1
ATOM 1771 N N . THR A 1 232 ? 8.891 4.466 -16.011 1.00 73.00 232 THR A N 1
ATOM 1772 C CA . THR A 1 232 ? 7.635 5.227 -15.845 1.00 73.00 232 THR A CA 1
ATOM 1773 C C . THR A 1 232 ? 6.408 4.343 -15.725 1.00 73.00 232 THR A C 1
ATOM 1775 O O . THR A 1 232 ? 5.580 4.597 -14.853 1.00 73.00 232 THR A O 1
ATOM 1778 N N . ARG A 1 233 ? 6.308 3.277 -16.532 1.00 84.50 233 ARG A N 1
ATOM 1779 C CA . ARG A 1 233 ? 5.169 2.348 -16.480 1.00 84.50 233 ARG A CA 1
ATOM 1780 C C . ARG A 1 233 ? 5.107 1.636 -15.141 1.00 84.50 233 ARG A C 1
ATOM 1782 O O . ARG A 1 233 ? 4.093 1.696 -14.449 1.00 84.50 233 ARG A O 1
ATOM 1789 N N . LEU A 1 234 ? 6.214 1.008 -14.743 1.00 83.00 234 LEU A N 1
ATOM 1790 C CA . LEU A 1 234 ? 6.285 0.285 -13.476 1.00 83.00 234 LEU A CA 1
ATOM 1791 C C . LEU A 1 234 ? 6.118 1.228 -12.274 1.00 83.00 234 LEU A C 1
ATOM 1793 O O . LEU A 1 234 ? 5.488 0.859 -11.285 1.00 83.00 234 LEU A O 1
ATOM 1797 N N . GLY A 1 235 ? 6.667 2.443 -12.356 1.00 80.00 235 GLY A N 1
ATOM 1798 C CA . GLY A 1 235 ? 6.506 3.480 -11.341 1.00 80.00 235 GLY A CA 1
ATOM 1799 C C . GLY A 1 235 ? 5.052 3.926 -11.183 1.00 80.00 235 GLY A C 1
ATOM 1800 O O . GLY A 1 235 ? 4.560 3.965 -10.057 1.00 80.00 235 GLY A O 1
ATOM 1801 N N . GLY A 1 236 ? 4.358 4.192 -12.293 1.00 84.25 236 GLY A N 1
ATOM 1802 C CA . GLY A 1 236 ? 2.938 4.546 -12.303 1.00 84.25 236 GLY A CA 1
ATOM 1803 C C . GLY A 1 236 ? 2.059 3.429 -11.744 1.00 84.25 236 GLY A C 1
ATOM 1804 O O . GLY A 1 236 ? 1.219 3.681 -10.886 1.00 84.25 236 GLY A O 1
ATOM 1805 N N . LEU A 1 237 ? 2.301 2.178 -12.151 1.00 88.44 237 LEU A N 1
ATOM 1806 C CA . LEU A 1 237 ? 1.571 1.015 -11.633 1.00 88.44 237 LEU A CA 1
ATOM 1807 C C . LEU A 1 237 ? 1.772 0.829 -10.121 1.00 88.44 237 LEU A C 1
ATOM 1809 O O . LEU A 1 237 ? 0.819 0.549 -9.401 1.00 88.44 237 LEU A O 1
ATOM 1813 N N . LYS A 1 238 ? 2.997 1.021 -9.617 1.00 83.62 238 LYS A N 1
ATOM 1814 C CA . LYS A 1 238 ? 3.289 0.934 -8.175 1.00 83.62 238 LYS A CA 1
ATOM 1815 C C . LYS A 1 238 ? 2.684 2.087 -7.377 1.00 83.62 238 LYS A C 1
ATOM 1817 O O . LYS A 1 238 ? 2.257 1.867 -6.249 1.00 83.62 238 LYS A O 1
ATOM 1822 N N . ALA A 1 239 ? 2.638 3.286 -7.955 1.00 81.38 239 ALA A N 1
ATOM 1823 C CA . ALA A 1 239 ? 1.950 4.431 -7.367 1.00 81.38 239 ALA A CA 1
ATOM 1824 C C . ALA A 1 239 ? 0.441 4.167 -7.246 1.00 81.38 239 ALA A C 1
ATOM 1826 O O . ALA A 1 239 ? -0.124 4.353 -6.172 1.00 81.38 239 ALA A O 1
ATOM 1827 N N . ALA A 1 240 ? -0.184 3.648 -8.308 1.00 87.62 240 ALA A N 1
ATOM 1828 C CA . ALA A 1 240 ? -1.582 3.227 -8.273 1.00 87.62 240 ALA A CA 1
ATOM 1829 C C . ALA A 1 240 ? -1.834 2.147 -7.211 1.00 87.62 240 ALA A C 1
ATOM 1831 O O . ALA A 1 240 ? -2.740 2.282 -6.397 1.00 87.62 240 ALA A O 1
ATOM 1832 N N . LEU A 1 241 ? -0.979 1.116 -7.153 1.00 87.19 241 LEU A N 1
ATOM 1833 C CA . LEU A 1 241 ? -1.111 0.036 -6.171 1.00 87.19 241 LEU A CA 1
ATOM 1834 C C . LEU A 1 241 ? -1.034 0.557 -4.731 1.00 87.19 241 LEU A C 1
ATOM 1836 O O . LEU A 1 241 ? -1.724 0.043 -3.855 1.00 87.19 241 LEU A O 1
ATOM 1840 N N . GLN A 1 242 ? -0.189 1.556 -4.469 1.00 82.00 242 GLN A N 1
ATOM 1841 C CA . GLN A 1 242 ? -0.108 2.165 -3.145 1.00 82.00 242 GLN A CA 1
ATOM 1842 C C . GLN A 1 242 ? -1.407 2.892 -2.777 1.00 82.00 242 GLN A C 1
ATOM 1844 O O . GLN A 1 242 ? -1.862 2.758 -1.644 1.00 82.00 242 GLN A O 1
ATOM 1849 N N . GLY A 1 243 ? -2.007 3.627 -3.716 1.00 81.00 243 GLY A N 1
ATOM 1850 C CA . GLY A 1 243 ? -3.300 4.279 -3.513 1.00 81.00 243 GLY A CA 1
ATOM 1851 C C . GLY A 1 243 ? -4.413 3.290 -3.172 1.00 81.00 243 GLY A C 1
ATOM 1852 O O . GLY A 1 243 ? -5.039 3.411 -2.121 1.00 81.00 243 GLY A O 1
ATOM 1853 N N . GLU A 1 244 ? -4.560 2.244 -3.986 1.00 89.00 244 GLU A N 1
ATOM 1854 C CA . GLU A 1 244 ? -5.544 1.172 -3.771 1.00 89.00 244 GLU A CA 1
ATOM 1855 C C . GLU A 1 244 ? -5.365 0.455 -2.435 1.00 89.00 244 GLU A C 1
ATOM 1857 O O . GLU A 1 244 ? -6.322 0.177 -1.714 1.00 89.00 244 GLU A O 1
ATOM 1862 N N . ARG A 1 245 ? -4.114 0.187 -2.044 1.00 84.38 245 ARG A N 1
ATOM 1863 C CA . ARG A 1 245 ? -3.829 -0.430 -0.745 1.00 84.38 245 ARG A CA 1
ATOM 1864 C C . ARG A 1 245 ? -4.261 0.453 0.418 1.00 84.38 245 ARG A C 1
ATOM 1866 O O . ARG A 1 245 ? -4.760 -0.085 1.401 1.00 84.38 245 ARG A O 1
ATOM 1873 N N . ARG A 1 246 ? -4.136 1.778 0.311 1.00 81.81 246 ARG A N 1
ATOM 1874 C CA . ARG A 1 246 ? -4.606 2.695 1.360 1.00 81.81 246 ARG A CA 1
ATOM 1875 C C . ARG A 1 246 ? -6.127 2.751 1.453 1.00 81.81 246 ARG A C 1
ATOM 1877 O O . ARG A 1 246 ? -6.641 2.737 2.570 1.00 81.81 246 ARG A O 1
ATOM 1884 N N . GLY A 1 247 ? -6.834 2.749 0.320 1.00 85.06 247 GLY A N 1
ATOM 1885 C CA . GLY A 1 247 ? -8.297 2.614 0.285 1.00 85.06 247 GLY A CA 1
ATOM 1886 C C . GLY A 1 247 ? -8.755 1.294 0.913 1.00 85.06 247 GLY A C 1
ATOM 1887 O O . GLY A 1 247 ? -9.553 1.275 1.853 1.00 85.06 247 GLY A O 1
ATOM 1888 N N . TYR A 1 248 ? -8.136 0.185 0.506 1.00 86.00 248 TYR A N 1
ATOM 1889 C CA . TYR A 1 248 ? -8.359 -1.130 1.107 1.00 86.00 248 TYR A CA 1
ATOM 1890 C C . TYR A 1 248 ? -8.113 -1.125 2.626 1.00 86.00 248 TYR A C 1
ATOM 1892 O O . TYR A 1 248 ? -8.948 -1.594 3.403 1.00 86.00 248 TYR A O 1
ATOM 1900 N N . GLU A 1 249 ? -6.982 -0.584 3.082 1.00 82.50 249 GLU A N 1
ATOM 1901 C CA . GLU A 1 249 ? -6.632 -0.512 4.503 1.00 82.50 249 GLU A CA 1
ATOM 1902 C C . GLU A 1 249 ? -7.588 0.372 5.302 1.00 82.50 249 GLU A C 1
ATOM 1904 O O . GLU A 1 249 ? -7.920 0.022 6.438 1.00 82.50 249 GLU A O 1
ATOM 1909 N N . PHE A 1 250 ? -8.078 1.462 4.709 1.00 86.25 250 PHE A N 1
ATOM 1910 C CA . PHE A 1 250 ? -9.116 2.297 5.298 1.00 86.25 250 PHE A CA 1
ATOM 1911 C C . PHE A 1 250 ? -10.373 1.476 5.582 1.00 86.25 250 PHE A C 1
ATOM 1913 O O . PHE A 1 250 ? -10.795 1.381 6.736 1.00 86.25 250 PHE A O 1
ATOM 1920 N N . TYR A 1 251 ? -10.934 0.801 4.577 1.00 88.88 251 TYR A N 1
ATOM 1921 C CA . TYR A 1 251 ? -12.152 0.014 4.772 1.00 88.88 251 TYR A CA 1
ATOM 1922 C C . TYR A 1 251 ? -11.941 -1.167 5.730 1.00 88.88 251 TYR A C 1
ATOM 1924 O O . TYR A 1 251 ? -12.801 -1.436 6.571 1.00 88.88 251 TYR A O 1
ATOM 1932 N N . ARG A 1 252 ? -10.769 -1.819 5.701 1.00 85.94 252 ARG A N 1
ATOM 1933 C CA . ARG A 1 252 ? -10.392 -2.848 6.691 1.00 85.94 252 ARG A CA 1
ATOM 1934 C C . ARG A 1 252 ? -10.331 -2.289 8.111 1.00 85.94 252 ARG A C 1
ATOM 1936 O O . ARG A 1 252 ? -10.737 -2.974 9.051 1.00 85.94 252 ARG A O 1
ATOM 1943 N N . ALA A 1 253 ? -9.806 -1.078 8.282 1.00 82.62 253 ALA A N 1
ATOM 1944 C CA . ALA A 1 253 ? -9.754 -0.415 9.576 1.00 82.62 253 ALA A CA 1
ATOM 1945 C C . ALA A 1 253 ? -11.163 -0.083 10.078 1.00 82.62 253 ALA A C 1
ATOM 1947 O O . ALA A 1 253 ? -11.465 -0.352 11.241 1.00 82.62 253 ALA A O 1
ATOM 1948 N N . VAL A 1 254 ? -12.046 0.413 9.208 1.00 86.81 254 VAL A N 1
ATOM 1949 C CA . VAL A 1 254 ? -13.449 0.684 9.553 1.00 86.81 254 VAL A CA 1
ATOM 1950 C C . VAL A 1 254 ? -14.184 -0.599 9.940 1.00 86.81 254 VAL A C 1
ATOM 1952 O O . VAL A 1 254 ? -14.782 -0.638 11.015 1.00 86.81 254 VAL A O 1
ATOM 1955 N N . GLU A 1 255 ? -14.087 -1.661 9.131 1.00 87.12 255 GLU A N 1
ATOM 1956 C CA . GLU A 1 255 ? -14.690 -2.976 9.411 1.00 87.12 255 GLU A CA 1
ATOM 1957 C C . GLU A 1 255 ? -14.262 -3.508 10.789 1.00 87.12 255 GLU A C 1
ATOM 1959 O O . GLU A 1 255 ? -15.080 -4.041 11.537 1.00 87.12 255 GLU A O 1
ATOM 1964 N N . ALA A 1 256 ? -12.984 -3.346 11.143 1.00 81.94 256 ALA A N 1
ATOM 1965 C CA . ALA A 1 256 ? -12.420 -3.879 12.380 1.00 81.94 256 ALA A CA 1
ATOM 1966 C C . ALA A 1 256 ? -12.731 -3.046 13.636 1.00 81.94 256 ALA A C 1
ATOM 1968 O O . ALA A 1 256 ? -12.622 -3.567 14.749 1.00 81.94 256 ALA A O 1
ATOM 1969 N N . THR A 1 257 ? -13.050 -1.759 13.487 1.00 81.81 257 THR A N 1
ATOM 1970 C CA . THR A 1 257 ? -13.135 -0.814 14.618 1.00 81.81 257 THR A CA 1
ATOM 1971 C C . THR A 1 257 ? -14.537 -0.284 14.881 1.00 81.81 257 THR A C 1
ATOM 1973 O O . THR A 1 257 ? -14.829 0.105 16.015 1.00 81.81 257 THR A O 1
ATOM 1976 N N . THR A 1 258 ? -15.419 -0.277 13.878 1.00 86.38 258 THR A N 1
ATOM 1977 C CA . THR A 1 258 ? -16.787 0.207 14.060 1.00 86.38 258 THR A CA 1
ATOM 1978 C C . THR A 1 258 ? -17.581 -0.684 15.017 1.00 86.38 258 THR A C 1
ATOM 1980 O O . THR A 1 258 ? -17.424 -1.904 15.070 1.00 86.38 258 THR A O 1
ATOM 1983 N N . LYS A 1 259 ? -18.485 -0.061 15.776 1.00 88.94 259 LYS A N 1
ATOM 1984 C CA . LYS A 1 259 ? -19.465 -0.758 16.624 1.00 88.94 259 LYS A CA 1
ATOM 1985 C C . LYS A 1 259 ? -20.782 -1.024 15.892 1.00 88.94 259 LYS A C 1
ATOM 1987 O O . LYS A 1 259 ? -21.624 -1.747 16.419 1.00 88.94 259 LYS A O 1
ATOM 1992 N N . SER A 1 260 ? -20.982 -0.421 14.718 1.00 91.56 260 SER A N 1
ATOM 1993 C CA . SER A 1 260 ? -22.215 -0.566 13.948 1.00 91.56 260 SER A CA 1
ATOM 1994 C C . SER A 1 260 ? -22.119 -1.774 13.009 1.00 91.56 260 SER A C 1
ATOM 1996 O O . SER A 1 260 ? -21.256 -1.785 12.128 1.00 91.56 260 SER A O 1
ATOM 1998 N N . PRO A 1 261 ? -22.999 -2.785 13.143 1.00 91.69 261 PRO A N 1
ATOM 1999 C CA . PRO A 1 261 ? -22.974 -3.953 12.264 1.00 91.69 261 PRO A CA 1
ATOM 2000 C C . PRO A 1 261 ? -23.288 -3.589 10.806 1.00 91.69 261 PRO A C 1
ATOM 2002 O O . PRO A 1 261 ? -22.773 -4.228 9.895 1.00 91.69 261 PRO A O 1
ATOM 2005 N N . GLU A 1 262 ? -24.090 -2.547 10.580 1.00 92.44 262 GLU A N 1
ATOM 2006 C CA . GLU A 1 262 ? -24.419 -2.055 9.239 1.00 92.44 262 GLU A CA 1
ATOM 2007 C C . GLU A 1 262 ? -23.206 -1.409 8.562 1.00 92.44 262 GLU A C 1
ATOM 2009 O O . GLU A 1 262 ? -22.925 -1.690 7.400 1.00 92.44 262 GLU A O 1
ATOM 2014 N N . VAL A 1 263 ? -22.442 -0.598 9.305 1.00 92.38 263 VAL A N 1
ATOM 2015 C CA . VAL A 1 263 ? -21.190 -0.005 8.808 1.00 92.38 263 VAL A CA 1
ATOM 2016 C C . VAL A 1 263 ? -20.150 -1.091 8.554 1.00 92.38 263 VAL A C 1
ATOM 2018 O O . VAL A 1 263 ? -19.477 -1.046 7.532 1.00 92.38 263 VAL A O 1
ATOM 2021 N N . ALA A 1 264 ? -20.036 -2.090 9.434 1.00 90.81 264 ALA A N 1
ATOM 2022 C CA . ALA A 1 264 ? -19.115 -3.207 9.227 1.00 90.81 264 ALA A CA 1
ATOM 2023 C C . ALA A 1 264 ? -19.468 -4.009 7.963 1.00 90.81 264 ALA A C 1
ATOM 2025 O O . ALA A 1 264 ? -18.580 -4.378 7.198 1.00 90.81 264 ALA A O 1
ATOM 2026 N N . ALA A 1 265 ? -20.761 -4.251 7.719 1.00 91.88 265 ALA A N 1
ATOM 2027 C CA . ALA A 1 265 ? -21.228 -4.935 6.517 1.00 91.88 265 ALA A CA 1
ATOM 2028 C C . ALA A 1 265 ? -20.935 -4.128 5.243 1.00 91.88 265 ALA A C 1
ATOM 2030 O O . ALA A 1 265 ? -20.435 -4.703 4.279 1.00 91.88 265 ALA A O 1
ATOM 2031 N N . ALA A 1 266 ? -21.185 -2.815 5.259 1.00 91.75 266 ALA A N 1
ATOM 2032 C CA . ALA A 1 266 ? -20.853 -1.935 4.142 1.00 91.75 266 ALA A CA 1
ATOM 2033 C C . ALA A 1 266 ? -19.335 -1.874 3.912 1.00 91.75 266 ALA A C 1
ATOM 2035 O O . ALA A 1 266 ? -18.875 -2.129 2.811 1.00 91.75 266 ALA A O 1
ATOM 2036 N N . ALA A 1 267 ? -18.527 -1.652 4.951 1.00 91.50 267 ALA A N 1
ATOM 2037 C CA . ALA A 1 267 ? -17.069 -1.636 4.830 1.00 91.50 267 ALA A CA 1
ATOM 2038 C C . ALA A 1 267 ? -16.517 -2.942 4.235 1.00 91.50 267 ALA A C 1
ATOM 2040 O O . ALA A 1 267 ? -15.608 -2.911 3.413 1.00 91.50 267 ALA A O 1
ATOM 2041 N N . LYS A 1 268 ? -17.092 -4.093 4.596 1.00 91.62 268 LYS A N 1
ATOM 2042 C CA . LYS A 1 268 ? -16.699 -5.395 4.047 1.00 91.62 268 LYS A CA 1
ATOM 2043 C C . LYS A 1 268 ? -16.968 -5.537 2.541 1.00 91.62 268 LYS A C 1
ATOM 2045 O O . LYS A 1 268 ? -16.217 -6.247 1.876 1.00 91.62 268 LYS A O 1
ATOM 2050 N N . GLU A 1 269 ? -18.020 -4.906 2.027 1.00 92.00 269 GLU A N 1
ATOM 2051 C CA . GLU A 1 269 ? -18.327 -4.845 0.590 1.00 92.00 269 GLU A CA 1
ATOM 2052 C C . GLU A 1 269 ? -17.205 -4.107 -0.154 1.00 92.00 269 GLU A C 1
ATOM 2054 O O . GLU A 1 269 ? -16.524 -4.713 -0.981 1.00 92.00 269 GLU A O 1
ATOM 2059 N N . PHE A 1 270 ? -16.893 -2.882 0.282 1.00 91.56 270 PHE A N 1
ATOM 2060 C CA . PHE A 1 270 ? -15.816 -2.055 -0.280 1.00 91.56 270 PHE A CA 1
ATOM 2061 C C . PHE A 1 270 ? -14.429 -2.708 -0.149 1.00 91.56 270 PHE A C 1
ATOM 2063 O O . PHE A 1 270 ? -13.612 -2.645 -1.059 1.00 91.56 270 PHE A O 1
ATOM 2070 N N . VAL A 1 271 ? -14.151 -3.430 0.945 1.00 89.75 271 VAL A N 1
ATOM 2071 C CA . VAL A 1 271 ? -12.924 -4.247 1.075 1.00 89.75 271 VAL A CA 1
ATOM 2072 C C . VAL A 1 271 ? -12.802 -5.277 -0.052 1.00 89.75 271 VAL A C 1
ATOM 2074 O O . VAL A 1 271 ? -11.691 -5.582 -0.490 1.00 89.75 271 VAL A O 1
ATOM 2077 N N . GLY A 1 272 ? -13.922 -5.872 -0.469 1.00 83.88 272 GLY A N 1
ATOM 2078 C CA . GLY A 1 272 ? -13.963 -6.832 -1.567 1.00 83.88 272 GLY A CA 1
ATOM 2079 C C . GLY A 1 272 ? -13.615 -6.180 -2.900 1.00 83.88 272 GLY A C 1
ATOM 2080 O O . GLY A 1 272 ? -12.769 -6.718 -3.616 1.00 83.88 272 GLY A O 1
ATOM 2081 N N . GLU A 1 273 ? -14.215 -5.024 -3.171 1.00 89.38 273 GLU A N 1
ATOM 2082 C CA . GLU A 1 273 ? -14.021 -4.222 -4.384 1.00 89.38 273 GLU A CA 1
ATOM 2083 C C . GLU A 1 273 ? -12.572 -3.735 -4.515 1.00 89.38 273 GLU A C 1
ATOM 2085 O O . GLU A 1 273 ? -11.897 -4.065 -5.491 1.00 89.38 273 GLU A O 1
ATOM 2090 N N . GLU A 1 274 ? -12.016 -3.096 -3.481 1.00 87.69 274 GLU A N 1
ATOM 2091 C CA . GLU A 1 274 ? -10.624 -2.619 -3.528 1.00 87.69 274 GLU A CA 1
ATOM 2092 C C . GLU A 1 274 ? -9.620 -3.771 -3.634 1.00 87.69 274 GLU A C 1
ATOM 2094 O O . GLU A 1 274 ? -8.567 -3.666 -4.267 1.00 87.69 274 GLU A O 1
ATOM 2099 N N . ALA A 1 275 ? -9.943 -4.939 -3.070 1.00 87.31 275 ALA A N 1
ATOM 2100 C CA . ALA A 1 275 ? -9.102 -6.117 -3.244 1.00 87.31 275 ALA A CA 1
ATOM 2101 C C . ALA A 1 275 ? -9.063 -6.606 -4.704 1.00 87.31 275 ALA A C 1
ATOM 2103 O O . ALA A 1 275 ? -8.103 -7.287 -5.079 1.00 87.31 275 ALA A O 1
ATOM 2104 N N . GLU A 1 276 ? -10.078 -6.318 -5.521 1.00 89.31 276 GLU A N 1
ATOM 2105 C CA . GLU A 1 276 ? -10.056 -6.597 -6.959 1.00 89.31 276 GLU A CA 1
ATOM 2106 C C . GLU A 1 276 ? -9.146 -5.619 -7.700 1.00 89.31 276 GLU A C 1
ATOM 2108 O O . GLU A 1 276 ? -8.297 -6.071 -8.474 1.00 89.31 276 GLU A O 1
ATOM 2113 N N . HIS A 1 277 ? -9.226 -4.321 -7.402 1.00 90.00 277 HIS A N 1
ATOM 2114 C CA . HIS A 1 277 ? -8.321 -3.312 -7.963 1.00 90.00 277 HIS A CA 1
ATOM 2115 C C . HIS A 1 277 ? -6.852 -3.618 -7.642 1.00 90.00 277 HIS A C 1
ATOM 2117 O O . HIS A 1 277 ? -6.007 -3.667 -8.544 1.00 90.00 277 HIS A O 1
ATOM 2123 N N . VAL A 1 278 ? -6.555 -3.943 -6.377 1.00 89.25 278 VAL A N 1
ATOM 2124 C CA . VAL A 1 278 ? -5.220 -4.376 -5.933 1.00 89.25 278 VAL A CA 1
ATOM 2125 C C . VAL A 1 278 ? -4.729 -5.569 -6.754 1.00 89.25 278 VAL A C 1
ATOM 2127 O O . VAL A 1 278 ? -3.609 -5.541 -7.266 1.00 89.25 278 VAL A O 1
ATOM 2130 N N . ARG A 1 279 ? -5.563 -6.602 -6.943 1.00 91.44 279 ARG A N 1
ATOM 2131 C CA . ARG A 1 279 ? -5.193 -7.796 -7.725 1.00 91.44 279 ARG A CA 1
ATOM 2132 C C . ARG A 1 279 ? -4.920 -7.471 -9.191 1.00 91.44 279 ARG A C 1
ATOM 2134 O O . ARG A 1 279 ? -3.976 -8.019 -9.763 1.00 91.44 279 ARG A O 1
ATOM 2141 N N . ILE A 1 280 ? -5.727 -6.600 -9.799 1.00 93.06 280 ILE A N 1
ATOM 2142 C CA . ILE A 1 280 ? -5.518 -6.145 -11.179 1.00 93.06 280 ILE A CA 1
ATOM 2143 C C . ILE A 1 280 ? -4.140 -5.485 -11.289 1.00 93.06 280 ILE A C 1
ATOM 2145 O O . ILE A 1 280 ? -3.336 -5.876 -12.137 1.00 93.06 280 ILE A O 1
ATOM 2149 N N . LEU A 1 281 ? -3.827 -4.538 -10.405 1.00 91.62 281 LEU A N 1
ATOM 2150 C CA . LEU A 1 281 ? -2.551 -3.823 -10.430 1.00 91.62 281 LEU A CA 1
ATOM 2151 C C . LEU A 1 281 ? -1.355 -4.740 -10.148 1.00 91.62 281 LEU A C 1
ATOM 2153 O O . LEU A 1 281 ? -0.342 -4.642 -10.838 1.00 91.62 281 LEU A O 1
ATOM 2157 N N . GLU A 1 282 ? -1.466 -5.669 -9.197 1.00 90.38 282 GLU A N 1
ATOM 2158 C CA . GLU A 1 282 ? -0.422 -6.665 -8.915 1.00 90.38 282 GLU A CA 1
ATOM 2159 C C . GLU A 1 282 ? -0.126 -7.556 -10.130 1.00 90.38 282 GLU A C 1
ATOM 2161 O O . GLU A 1 282 ? 1.042 -7.838 -10.422 1.00 90.38 282 GLU A O 1
ATOM 2166 N N . ALA A 1 283 ? -1.156 -7.957 -10.881 1.00 93.06 283 ALA A N 1
ATOM 2167 C CA . ALA A 1 283 ? -0.985 -8.734 -12.105 1.00 93.06 283 ALA A CA 1
ATOM 2168 C C . ALA A 1 283 ? -0.234 -7.937 -13.186 1.00 93.06 283 ALA A C 1
ATOM 2170 O O . ALA A 1 283 ? 0.731 -8.445 -13.766 1.00 93.06 283 ALA A O 1
ATOM 2171 N N . TRP A 1 284 ? -0.613 -6.675 -13.405 1.00 94.81 284 TRP A N 1
ATOM 2172 C CA . TRP A 1 284 ? 0.074 -5.780 -14.344 1.00 94.81 284 TRP A CA 1
ATOM 2173 C C . TRP A 1 284 ? 1.529 -5.518 -13.943 1.00 94.81 284 TRP A C 1
ATOM 2175 O O . TRP A 1 284 ? 2.424 -5.582 -14.785 1.00 94.81 284 TRP A O 1
ATOM 2185 N N . ILE A 1 285 ? 1.790 -5.279 -12.655 1.00 88.38 285 ILE A N 1
ATOM 2186 C CA . ILE A 1 285 ? 3.149 -5.103 -12.121 1.00 88.38 285 ILE A CA 1
ATOM 2187 C C . ILE A 1 285 ? 3.980 -6.359 -12.359 1.00 88.38 285 ILE A C 1
ATOM 2189 O O . ILE A 1 285 ? 5.105 -6.263 -12.842 1.00 88.38 285 ILE A O 1
ATOM 2193 N N . THR A 1 286 ? 3.428 -7.535 -12.063 1.00 89.88 286 THR A N 1
ATOM 2194 C CA . THR A 1 286 ? 4.128 -8.812 -12.246 1.00 89.88 286 THR A CA 1
ATOM 2195 C C . THR A 1 286 ? 4.510 -9.032 -13.708 1.00 89.88 286 THR A C 1
ATOM 2197 O O . THR A 1 286 ? 5.650 -9.398 -14.005 1.00 89.88 286 THR A O 1
ATOM 2200 N N . GLN A 1 287 ? 3.575 -8.779 -14.628 1.00 89.56 287 GLN A N 1
ATOM 2201 C CA . GLN A 1 287 ? 3.825 -8.869 -16.064 1.00 89.56 287 GLN A CA 1
ATOM 2202 C C . GLN A 1 287 ? 4.948 -7.919 -16.492 1.00 89.56 287 GLN A C 1
ATOM 2204 O O . GLN A 1 287 ? 5.840 -8.308 -17.249 1.00 89.56 287 GLN A O 1
ATOM 2209 N N . GLU A 1 288 ? 4.934 -6.694 -15.977 1.00 88.75 288 GLU A N 1
ATOM 2210 C CA . GLU A 1 288 ? 5.887 -5.673 -16.384 1.00 88.75 288 GLU A CA 1
ATOM 2211 C C . GLU A 1 288 ? 7.288 -5.895 -15.802 1.00 88.75 288 GLU A C 1
ATOM 2213 O O . GLU A 1 288 ? 8.297 -5.749 -16.496 1.00 88.75 288 GLU A O 1
ATOM 2218 N N . GLU A 1 289 ? 7.381 -6.360 -14.557 1.00 85.88 289 GLU A N 1
ATOM 2219 C CA . GLU A 1 289 ? 8.648 -6.795 -13.967 1.00 85.88 289 GLU A CA 1
ATOM 2220 C C . GLU A 1 289 ? 9.245 -7.996 -14.706 1.00 85.88 289 GLU A C 1
ATOM 2222 O O . GLU A 1 289 ? 10.469 -8.082 -14.870 1.00 85.88 289 GLU A O 1
ATOM 2227 N N . TRP A 1 290 ? 8.401 -8.922 -15.169 1.00 87.38 290 TRP A N 1
ATOM 2228 C CA . TRP A 1 290 ? 8.842 -10.044 -15.989 1.00 87.38 290 TRP A CA 1
ATOM 2229 C C . TRP A 1 290 ? 9.400 -9.562 -17.333 1.00 87.38 290 TRP A C 1
ATOM 2231 O O . TRP A 1 290 ? 10.512 -9.959 -17.697 1.00 87.38 290 TRP A O 1
ATOM 2241 N N . ALA A 1 291 ? 8.693 -8.667 -18.029 1.00 86.00 291 ALA A N 1
ATOM 2242 C CA . ALA A 1 291 ? 9.132 -8.111 -19.308 1.00 86.00 291 ALA A CA 1
ATOM 2243 C C . ALA A 1 291 ? 10.484 -7.388 -19.182 1.00 86.00 291 ALA A C 1
ATOM 2245 O O . ALA A 1 291 ? 11.402 -7.644 -19.962 1.00 86.00 291 ALA A O 1
ATOM 2246 N N . LEU A 1 292 ? 10.656 -6.571 -18.138 1.00 82.94 292 LEU A N 1
ATOM 2247 C CA . LEU A 1 292 ? 11.909 -5.867 -17.844 1.00 82.94 292 LEU A CA 1
ATOM 2248 C C . LEU A 1 292 ? 13.095 -6.811 -17.599 1.00 82.94 292 LEU A C 1
ATOM 2250 O O . LEU A 1 292 ? 14.209 -6.549 -18.062 1.00 82.94 292 LEU A O 1
ATOM 2254 N N . LYS A 1 293 ? 12.881 -7.913 -16.868 1.00 79.75 293 LYS A N 1
ATOM 2255 C CA . LYS A 1 293 ? 13.930 -8.915 -16.608 1.00 79.75 293 LYS A CA 1
ATOM 2256 C C . LYS A 1 293 ? 14.384 -9.606 -17.898 1.00 79.75 293 LYS A C 1
ATOM 2258 O O . LYS A 1 293 ? 15.583 -9.817 -18.091 1.00 79.75 293 LYS A O 1
ATOM 2263 N N . HIS A 1 294 ? 13.447 -9.933 -18.785 1.00 80.69 294 HIS A N 1
ATOM 2264 C CA . HIS A 1 294 ? 13.744 -10.683 -20.008 1.00 80.69 294 HIS A CA 1
ATOM 2265 C C . HIS A 1 294 ? 14.267 -9.793 -21.143 1.00 80.69 294 HIS A C 1
ATOM 2267 O O . HIS A 1 294 ? 15.140 -10.237 -21.885 1.00 80.69 294 HIS A O 1
ATOM 2273 N N . ALA A 1 295 ? 13.860 -8.522 -21.217 1.00 76.00 295 ALA A N 1
ATOM 2274 C CA . ALA A 1 295 ? 14.453 -7.548 -22.136 1.00 76.00 295 ALA A CA 1
ATOM 2275 C C . ALA A 1 295 ? 15.956 -7.344 -21.862 1.00 76.00 295 ALA A C 1
ATOM 2277 O O . ALA A 1 295 ? 16.776 -7.435 -22.771 1.00 76.00 295 ALA A O 1
ATOM 2278 N N . LYS A 1 296 ? 16.342 -7.210 -20.584 1.00 60.94 296 LYS A N 1
ATOM 2279 C CA . LYS A 1 296 ? 17.756 -7.099 -20.175 1.00 60.94 296 LYS A CA 1
ATOM 2280 C C . LYS A 1 296 ? 18.579 -8.354 -20.455 1.00 60.94 296 LYS A C 1
ATOM 2282 O O . LYS A 1 296 ? 19.795 -8.267 -20.573 1.00 60.94 296 LYS A O 1
ATOM 2287 N N . THR A 1 297 ? 17.953 -9.525 -20.519 1.00 61.12 297 THR A N 1
ATOM 2288 C CA . THR A 1 297 ? 18.668 -10.771 -20.837 1.00 61.12 297 THR A CA 1
ATOM 2289 C C . THR A 1 297 ? 18.956 -10.861 -22.336 1.00 61.12 297 THR A C 1
ATOM 2291 O O . THR A 1 297 ? 20.010 -11.357 -22.711 1.00 61.12 297 THR A O 1
ATOM 2294 N N . ALA A 1 298 ? 18.068 -10.323 -23.178 1.00 55.34 298 ALA A N 1
ATOM 2295 C CA . ALA A 1 298 ? 18.260 -10.258 -24.625 1.00 55.34 298 ALA A CA 1
ATOM 2296 C C . ALA A 1 298 ? 19.302 -9.209 -25.062 1.00 55.34 298 ALA A C 1
ATOM 2298 O O . ALA A 1 298 ? 19.987 -9.433 -26.047 1.00 55.34 298 ALA A O 1
ATOM 2299 N N . GLU A 1 299 ? 19.457 -8.095 -24.337 1.00 50.31 299 GLU A N 1
ATOM 2300 C CA . GLU A 1 299 ? 20.499 -7.085 -24.625 1.00 50.31 299 GLU A CA 1
ATOM 2301 C C . GLU A 1 299 ? 21.913 -7.494 -24.177 1.00 50.31 299 GLU A C 1
ATOM 2303 O O . GLU A 1 299 ? 22.896 -6.939 -24.660 1.00 50.31 299 GLU A O 1
ATOM 2308 N N . ASN A 1 300 ? 22.028 -8.438 -23.236 1.00 50.28 300 ASN A N 1
ATOM 2309 C CA . ASN A 1 300 ? 23.311 -8.927 -22.715 1.00 50.28 300 ASN A CA 1
ATOM 2310 C C . ASN A 1 300 ? 23.762 -10.259 -23.352 1.00 50.28 300 ASN A C 1
ATOM 2312 O O . ASN A 1 300 ? 24.741 -10.846 -22.881 1.00 50.28 300 ASN A O 1
ATOM 2316 N N . ALA A 1 301 ? 23.036 -10.746 -24.362 1.00 48.53 301 ALA A N 1
ATOM 2317 C CA . ALA A 1 301 ? 23.336 -11.951 -25.137 1.00 48.53 301 ALA A CA 1
ATOM 2318 C C . ALA A 1 301 ? 23.866 -11.572 -26.525 1.00 48.53 301 ALA A C 1
ATOM 2320 O O . ALA A 1 301 ? 24.796 -12.267 -26.994 1.00 48.53 301 ALA A O 1
#

Nearest PDB structures (foldseek):
  6yav-assembly1_E-2  TM=8.744E-01  e=3.162E-09  Azotobacter vinelandii
  5frt-assembly1_D  TM=6.826E-01  e=4.851E-10  Azotobacter vinelandii
  5ffi-assembly4_D-2  TM=6.873E-01  e=2.333E-09  Azotobacter vinelandii
  5ffi-assembly4_C  TM=6.833E-01  e=3.162E-09  Azotobacter vinelandii
  5ffi-assembly2_B-3  TM=6.754E-01  e=3.873E-09  Azotobacter vinelandii

Organism: Rhodopseudomonas palustris (NCBI:txid1076)

Foldseek 3Di:
DEWEWEDEPVDPDIDIDDDDAPPFDFLVRRCVVVVNQQDDDQLPLAQCSNKKFKDFPDQVPQAQDDDDPSFVLSCVLVVNDDPVQVCCNVPVSHHGRMTRRSRHTDHRTYIYIYDHGPVSDRPPRPLDVVLLVVVVDPAQADLLSLLLALLQLLVQLLVLLQVLLVLCVVLVNNVLSVVSNVSSVVSVVSNVVSCVVNVDHDPVDDDPPQLGLDPPPDVVNSVVLPPDSLCSSLVSLSSSLVSLVSQLVSLVSQLVRYPDPVSVVVSVVSNVVSVVVNVVSVVVNVVSVVVVVVVVVVVVD

Solvent-accessible surface area (backbone atoms only — not comparable to full-atom values): 16343 Å² total; per-residue (Å²): 109,11,44,41,31,41,40,38,88,78,46,97,63,72,47,77,44,82,42,63,54,77,55,92,41,24,48,40,55,53,29,56,77,69,71,46,76,70,40,74,82,68,67,78,40,80,44,58,26,30,50,29,36,56,44,60,80,51,83,88,62,70,65,73,34,86,75,52,72,54,46,53,50,42,35,43,75,71,67,60,50,52,74,68,44,52,49,33,20,75,75,67,30,39,70,57,55,49,46,45,24,54,69,38,66,55,53,73,41,47,32,38,38,37,38,72,28,88,78,46,59,68,56,85,72,69,85,43,78,54,69,71,56,45,92,80,68,86,74,56,66,46,57,44,58,44,29,17,47,50,34,39,52,22,49,51,48,21,55,52,22,48,53,50,13,50,54,26,44,76,65,69,36,55,71,61,13,51,50,27,45,53,52,18,52,48,24,50,50,51,29,51,49,34,54,68,73,33,76,62,66,53,80,86,56,73,62,58,78,89,40,37,66,72,84,70,84,41,75,72,53,58,60,65,38,74,79,38,68,68,61,33,53,55,49,51,46,52,53,51,40,53,32,37,48,22,49,26,49,44,28,50,47,46,36,74,57,36,86,30,69,67,42,26,53,52,24,51,51,52,33,54,53,31,51,48,54,38,51,53,40,52,52,54,46,52,53,51,54,49,50,56,57,52,52,56,52,63,77,76,104

Sequence (301 aa):
MANITFSSPVMAKDVTVYAVAGDRGTILAVAKAHKIPIPFDCQDGECGSCLVQVEHFNPKAKSAVALTEKEKEVLRQLGKITKDEVVNAEVNDIPPRYRLACQCFVRNEDIMVRFEGDKTQPQKLAVTHAAARFKGGLEIATLPEFFSYAAKVEEDAALHYDQLAKAMAEAGNDAVAKLFAQLADFSRMHLAEVKARAGNIDLSKSVPPDYAWPDHATPERAAVWASDTSMTRLGGLKAALQGERRGYEFYRAVEATTKSPEVAAAAKEFVGEEAEHVRILEAWITQEEWALKHAKTAENA

InterPro domains:
  IPR001041 2Fe-2S ferredoxin-type iron-sulfur binding domain [PF00111] (17-75)
  IPR001041 2Fe-2S ferredoxin-type iron-sulfur binding domain [PS51085] (2-119)
  IPR001041 2Fe-2S ferredoxin-type iron-sulfur binding domain [cd00207] (4-114)
  IPR006058 2Fe-2S ferredoxin, iron-sulphur binding site [PS00197] (42-50)
  IPR009078 Ferritin-like superfamily [SSF47240] (143-287)
  IPR012347 Ferritin-like [G3DSA:1.20.1260.10] (139-288)
  IPR012675 Beta-grasp domain superfamily [G3DSA:3.10.20.30] (1-122)
  IPR036010 2Fe-2S ferredoxin-like superfamily [SSF54292] (11-115)

Radius of gyration: 21.43 Å; Cα contacts (8 Å, |Δi|>4): 433; chains: 1; bounding box: 62×38×52 Å

pLDDT: mean 79.27, std 15.44, range [34.56, 97.19]

Mean predicted aligned error: 14.71 Å